Protein AF-0000000066248620 (afdb_homodimer)

pLDDT: mean 93.4, std 9.67, range [47.97, 98.69]

Organism: Vibrio parahaemolyticus serotype O3:K6 (strain RIMD 2210633) (NCBI:txid223926)

InterPro domains:
  IPR007458 Protein of unknown function DUF496 [MF_00683] (1-95)
  IPR007458 Protein of unknown function DUF496 [NF003844] (1-99)
  IPR007458 Protein of unknown function DUF496 [PF04363] (1-93)
  IPR007458 Protein of unknown function DUF496 [PIRSF028773] (1-101)
  IPR007458 Protein of unknown function DUF496 [PTHR39591] (1-100)

Solvent-accessible surface area (backbone atoms only — not comparable to full-atom values): 10860 Å² total; per-residue (Å²): 126,57,60,62,56,54,42,52,53,45,52,51,50,42,51,51,45,51,54,51,41,52,52,34,51,51,49,30,52,52,29,48,52,52,32,52,50,45,52,52,53,53,71,72,58,56,90,86,45,48,52,69,53,52,52,48,51,50,51,49,52,31,50,51,32,50,50,48,28,52,50,34,50,53,50,39,54,52,46,53,51,52,42,50,52,47,50,52,50,44,52,54,44,53,53,52,45,52,58,56,54,68,70,99,125,57,61,61,57,54,41,52,52,47,52,52,53,42,51,51,47,50,52,51,40,53,52,34,51,50,49,30,53,54,30,48,52,50,30,52,52,46,52,54,52,54,72,72,58,57,91,86,46,51,52,69,55,52,53,49,51,52,51,49,54,31,49,52,31,51,50,48,29,52,49,33,52,52,49,39,54,51,47,53,52,52,42,52,52,46,53,53,51,43,52,54,44,54,54,53,47,51,57,56,54,68,69,100

Structure (mmCIF, N/CA/C/O backbone):
data_AF-0000000066248620-model_v1
#
loop_
_entity.id
_entity.type
_entity.pdbx_description
1 polymer 'Pole-localizer protein TmaR'
#
loop_
_atom_site.group_PDB
_atom_site.id
_atom_site.type_symbol
_atom_site.label_atom_id
_atom_site.label_alt_id
_atom_site.label_comp_id
_atom_site.label_asym_id
_atom_site.label_entity_id
_atom_site.label_seq_id
_atom_site.pdbx_PDB_ins_code
_atom_site.Cartn_x
_atom_site.Cartn_y
_atom_site.Cartn_z
_atom_site.occupancy
_atom_site.B_iso_or_equiv
_atom_site.auth_seq_id
_atom_site.auth_comp_id
_atom_site.auth_asym_id
_atom_site.auth_atom_id
_atom_site.pdbx_PDB_model_num
ATOM 1 N N . MET A 1 1 ? -29.188 18.531 24.859 1 52.78 1 MET A N 1
ATOM 2 C CA . MET A 1 1 ? -27.75 18.594 24.594 1 52.78 1 MET A CA 1
ATOM 3 C C . MET A 1 1 ? -27.406 19.797 23.734 1 52.78 1 MET A C 1
ATOM 5 O O . MET A 1 1 ? -28.109 20.109 22.766 1 52.78 1 MET A O 1
ATOM 9 N N . SER A 1 2 ? -26.609 20.609 24.219 1 69.25 2 SER A N 1
ATOM 10 C CA . SER A 1 2 ? -26.344 21.891 23.562 1 69.25 2 SER A CA 1
ATOM 11 C C . SER A 1 2 ? -25.875 21.688 22.125 1 69.25 2 SER A C 1
ATOM 13 O O . SER A 1 2 ? -25.234 20.688 21.797 1 69.25 2 SER A O 1
ATOM 15 N N . SER A 1 3 ? -26.609 22.406 21.125 1 83.56 3 SER A N 1
ATOM 16 C CA . SER A 1 3 ? -26.391 22.406 19.688 1 83.56 3 SER A CA 1
ATOM 17 C C . SER A 1 3 ? -24.906 22.328 19.359 1 83.56 3 SER A C 1
ATOM 19 O O . SER A 1 3 ? -24.516 21.609 18.422 1 83.56 3 SER A O 1
ATOM 21 N N . VAL A 1 4 ? -24.188 22.75 20.375 1 86.06 4 VAL A N 1
ATOM 22 C CA . VAL A 1 4 ? -22.75 22.781 20.125 1 86.06 4 VAL A CA 1
ATOM 23 C C . VAL A 1 4 ? -22.141 21.406 20.359 1 86.06 4 VAL A C 1
ATOM 25 O O . VAL A 1 4 ? -21.312 20.953 19.578 1 86.06 4 VAL A O 1
ATOM 28 N N . PHE A 1 5 ? -22.641 20.734 21.422 1 89.44 5 PHE A N 1
ATOM 29 C CA . PHE A 1 5 ? -22.141 19.406 21.734 1 89.44 5 PHE A CA 1
ATOM 30 C C . PHE A 1 5 ? -22.516 18.422 20.641 1 89.44 5 PHE A C 1
ATOM 32 O O . PHE A 1 5 ? -21.703 17.562 20.25 1 89.44 5 PHE A O 1
ATOM 39 N N . GLU A 1 6 ? -23.688 18.594 20.172 1 92.06 6 GLU A N 1
ATOM 40 C CA . GLU A 1 6 ? -2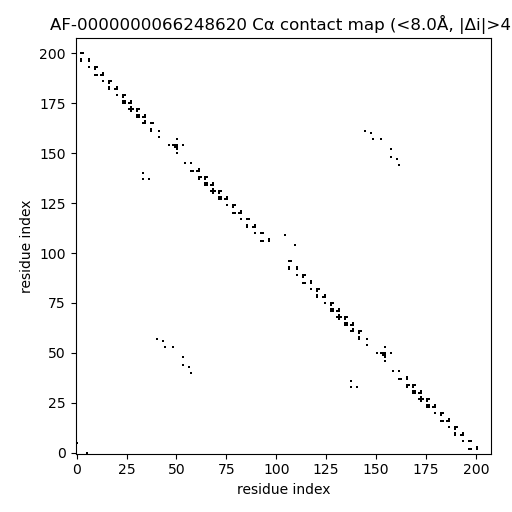4.141 17.703 19.109 1 92.06 6 GLU A CA 1
ATOM 41 C C . GLU A 1 6 ? -23.344 17.938 17.828 1 92.06 6 GLU A C 1
ATOM 43 O O . GLU A 1 6 ? -23 17 17.109 1 92.06 6 GLU A O 1
ATOM 48 N N . ILE A 1 7 ? -23.016 19.141 17.547 1 93.25 7 ILE A N 1
ATOM 49 C CA . ILE A 1 7 ? -22.234 19.5 16.375 1 93.25 7 ILE A CA 1
ATOM 50 C C . ILE A 1 7 ? -20.844 18.875 16.469 1 93.25 7 ILE A C 1
ATOM 52 O O . ILE A 1 7 ? -20.344 18.297 15.5 1 93.25 7 ILE A O 1
ATOM 56 N N . VAL A 1 8 ? -20.328 18.984 17.672 1 94.69 8 VAL A N 1
ATOM 57 C CA . VAL A 1 8 ? -18.984 18.438 17.906 1 94.69 8 VAL A CA 1
ATOM 58 C C . VAL A 1 8 ? -19.031 16.922 17.75 1 94.69 8 VAL A C 1
ATOM 60 O O . VAL A 1 8 ? -18.125 16.328 17.156 1 94.69 8 VAL A O 1
ATOM 63 N N . ASN A 1 9 ? -20.047 16.344 18.234 1 95.06 9 ASN A N 1
ATOM 64 C CA . ASN A 1 9 ? -20.203 14.898 18.141 1 95.06 9 ASN A CA 1
ATOM 65 C C . ASN A 1 9 ? -20.312 14.445 16.688 1 95.06 9 ASN A C 1
ATOM 67 O O . ASN A 1 9 ? -19.703 13.469 16.281 1 95.06 9 ASN A O 1
ATOM 71 N N . GLN A 1 10 ? -21 15.203 15.914 1 96 10 GLN A N 1
ATOM 72 C CA . GLN A 1 10 ? -21.172 14.875 14.5 1 96 10 GLN A CA 1
ATOM 73 C C . GLN A 1 10 ? -19.859 15.078 13.734 1 96 10 GLN A C 1
ATOM 75 O O . GLN A 1 10 ? -19.531 14.297 12.836 1 96 10 GLN A O 1
ATOM 80 N N . ALA A 1 11 ? -19.172 16.047 14.078 1 95.38 11 ALA A N 1
ATOM 81 C CA . ALA A 1 11 ? -17.891 16.312 13.422 1 95.38 11 ALA A CA 1
ATOM 82 C C . ALA A 1 11 ? -16.906 15.188 13.688 1 95.38 11 ALA A C 1
ATOM 84 O O . ALA A 1 11 ? -16.156 14.789 12.789 1 95.38 11 ALA A O 1
ATOM 85 N N . ARG A 1 12 ? -16.953 14.688 14.938 1 97.62 12 ARG A N 1
ATOM 86 C CA . ARG A 1 12 ? -16.078 13.578 15.305 1 97.62 12 ARG A CA 1
ATOM 87 C C . ARG A 1 12 ? -16.453 12.312 14.5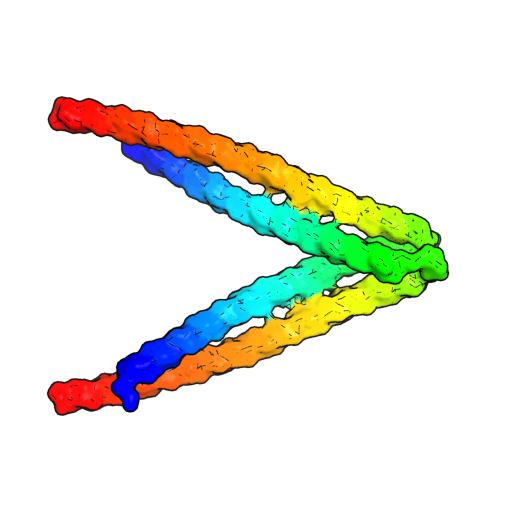39 1 97.62 12 ARG A C 1
ATOM 89 O O . ARG A 1 12 ? -15.57 11.578 14.078 1 97.62 12 ARG A O 1
ATOM 96 N N . ARG A 1 13 ? -17.688 12.07 14.398 1 97.38 13 ARG A N 1
ATOM 97 C CA . ARG A 1 13 ? -18.172 10.922 13.625 1 97.38 13 ARG A CA 1
ATOM 98 C C . ARG A 1 13 ? -17.75 11.031 12.164 1 97.38 13 ARG A C 1
ATOM 100 O O . ARG A 1 13 ? -17.328 10.055 11.562 1 97.38 13 ARG A O 1
ATOM 107 N N . LYS A 1 14 ? -17.875 12.148 11.648 1 97.31 14 LYS A N 1
ATOM 108 C CA . LYS A 1 14 ? -17.484 12.391 10.258 1 97.31 14 LYS A CA 1
ATOM 109 C C . LYS A 1 14 ? -16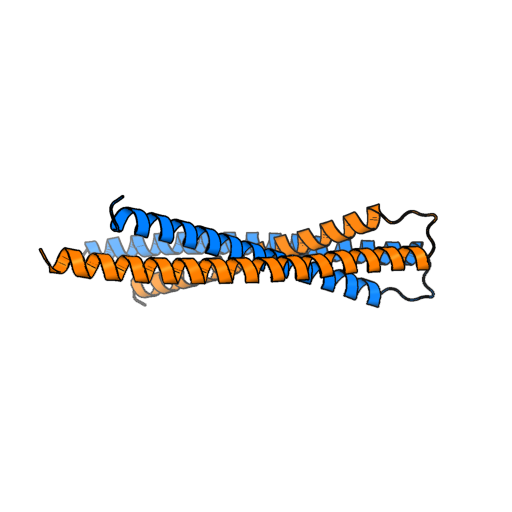 12.109 10.039 1 97.31 14 LYS A C 1
ATOM 111 O O . LYS A 1 14 ? -15.625 11.5 9.031 1 97.31 14 LYS A O 1
ATOM 116 N N . ASN A 1 15 ? -15.266 12.523 11.047 1 96.69 15 ASN A N 1
ATOM 117 C CA . ASN A 1 15 ? -13.82 12.312 10.953 1 96.69 15 ASN A CA 1
ATOM 118 C C . ASN A 1 15 ? -13.469 10.828 11.031 1 96.69 15 ASN A C 1
ATOM 120 O O . ASN A 1 15 ? -12.562 10.367 10.336 1 96.69 15 ASN A O 1
ATOM 124 N N . LYS A 1 16 ? -14.18 10.164 11.797 1 97.94 16 LYS A N 1
ATOM 125 C CA . LYS A 1 16 ? -13.984 8.719 11.875 1 97.94 16 LYS A CA 1
ATOM 126 C C . LYS A 1 16 ? -14.289 8.055 10.539 1 97.94 16 LYS A C 1
ATOM 128 O O . LYS A 1 16 ? -13.531 7.191 10.086 1 97.94 16 LYS A O 1
ATOM 133 N N . LEU A 1 17 ? -15.32 8.445 9.945 1 98.19 17 LEU A N 1
ATOM 134 C CA . LEU A 1 17 ? -15.711 7.875 8.664 1 98.19 17 LEU A CA 1
ATOM 135 C C . LEU A 1 17 ? -14.68 8.203 7.582 1 98.19 17 LEU A C 1
ATOM 137 O O . LEU A 1 17 ? -14.422 7.391 6.695 1 98.19 17 LEU A O 1
ATOM 141 N N . LYS A 1 18 ? -14.125 9.375 7.703 1 97.56 18 LYS A N 1
ATOM 142 C CA . LYS A 1 18 ? -13.07 9.75 6.762 1 97.56 18 LYS A CA 1
ATOM 143 C C . LYS A 1 18 ? -11.875 8.805 6.871 1 97.56 18 LYS A C 1
ATOM 145 O O . LYS A 1 18 ? -11.312 8.383 5.859 1 97.56 18 LYS A O 1
ATOM 150 N N . ARG A 1 19 ? -11.523 8.477 8.125 1 98.31 19 ARG A N 1
ATOM 151 C CA . ARG A 1 19 ? -10.422 7.543 8.344 1 98.31 19 ARG A CA 1
ATOM 152 C C . ARG A 1 19 ? -10.758 6.156 7.801 1 98.31 19 ARG A C 1
ATOM 154 O O . ARG A 1 19 ? -9.898 5.48 7.234 1 98.31 19 ARG A O 1
ATOM 161 N N . GLU A 1 20 ? -11.992 5.777 7.965 1 97.88 20 GLU A N 1
ATOM 162 C CA . GLU A 1 20 ? -12.43 4.488 7.438 1 97.88 20 GLU A CA 1
ATOM 163 C C . GLU A 1 20 ? -12.391 4.473 5.91 1 97.88 20 GLU A C 1
ATOM 165 O O . GLU A 1 20 ? -12.039 3.461 5.301 1 97.88 20 GLU A O 1
ATOM 170 N N . LEU A 1 21 ? -12.781 5.531 5.395 1 97.88 21 LEU A N 1
ATOM 171 C CA . LEU A 1 21 ? -12.742 5.656 3.941 1 97.88 21 LEU A CA 1
ATOM 172 C C . LEU A 1 21 ? -11.32 5.504 3.422 1 97.88 21 LEU A C 1
ATOM 174 O O . LEU A 1 21 ? -11.078 4.773 2.455 1 97.88 21 LEU A O 1
ATOM 178 N N . LEU A 1 22 ? -10.398 6.121 4.027 1 96.94 22 LEU A N 1
ATOM 179 C CA . LEU A 1 22 ? -9 6.047 3.633 1 96.94 22 LEU A CA 1
ATOM 180 C C . LEU A 1 22 ? -8.469 4.625 3.773 1 96.94 22 LEU A C 1
ATOM 182 O O . LEU A 1 22 ? -7.723 4.148 2.912 1 96.94 22 LEU A O 1
ATOM 186 N N . ASP A 1 23 ? -8.875 4.027 4.805 1 97 23 ASP A N 1
ATOM 187 C CA . ASP A 1 23 ? -8.469 2.643 5.023 1 97 23 ASP A CA 1
ATOM 188 C C . ASP A 1 23 ? -9.023 1.729 3.932 1 97 23 ASP A C 1
ATOM 190 O O . ASP A 1 23 ? -8.32 0.836 3.447 1 97 23 ASP A O 1
ATOM 194 N N . ASN A 1 24 ? -10.258 2.02 3.559 1 97.38 24 ASN A N 1
ATOM 195 C CA . ASN A 1 24 ? -10.852 1.225 2.486 1 97.38 24 ASN A CA 1
ATOM 196 C C . ASN A 1 24 ? -10.117 1.438 1.163 1 97.38 24 ASN A C 1
ATOM 198 O O . ASN A 1 24 ? -9.938 0.496 0.391 1 97.38 24 ASN A O 1
ATOM 202 N N . GLU A 1 25 ? -9.781 2.625 0.949 1 97 25 GLU A N 1
ATOM 203 C CA . GLU A 1 25 ? -9.047 2.941 -0.275 1 97 25 GLU A CA 1
ATOM 204 C C . GLU A 1 25 ? -7.719 2.199 -0.331 1 97 25 GLU A C 1
ATOM 206 O O . GLU A 1 25 ? -7.316 1.712 -1.391 1 97 25 GLU A O 1
ATOM 211 N N . LYS A 1 26 ? -7.023 2.176 0.745 1 96.5 26 LYS A N 1
ATOM 212 C CA . LYS A 1 26 ? -5.785 1.408 0.827 1 96.5 26 LYS A CA 1
ATOM 213 C C . LYS A 1 26 ? -6.035 -0.07 0.542 1 96.5 26 LYS A C 1
ATOM 215 O O . LYS A 1 26 ? -5.262 -0.708 -0.176 1 96.5 26 LYS A O 1
ATOM 220 N N . LYS A 1 27 ? -7.082 -0.565 1.061 1 97.25 27 LYS A N 1
ATOM 221 C CA . LYS A 1 27 ? -7.414 -1.974 0.865 1 97.25 27 LYS A CA 1
ATOM 222 C C . LYS A 1 27 ? -7.758 -2.26 -0.595 1 97.25 27 LYS A C 1
ATOM 224 O O . LYS A 1 27 ? -7.367 -3.297 -1.137 1 97.25 27 LYS A O 1
ATOM 229 N N . VAL A 1 28 ? -8.508 -1.353 -1.194 1 98.25 28 VAL A N 1
ATOM 230 C CA . VAL A 1 28 ? -8.797 -1.476 -2.619 1 98.25 28 VAL A CA 1
ATOM 231 C C . VAL A 1 28 ? -7.492 -1.547 -3.406 1 98.25 28 VAL A C 1
ATOM 233 O O . VAL A 1 28 ? -7.305 -2.441 -4.234 1 98.25 28 VAL A O 1
ATOM 236 N N . ARG A 1 29 ? -6.613 -0.635 -3.137 1 97.12 29 ARG A N 1
ATOM 237 C CA . ARG A 1 29 ? -5.34 -0.561 -3.848 1 97.12 29 ARG A CA 1
ATOM 238 C C . ARG A 1 29 ? -4.516 -1.825 -3.629 1 97.12 29 ARG A C 1
ATOM 240 O O . ARG A 1 29 ? -3.953 -2.377 -4.578 1 97.12 29 ARG A O 1
ATOM 247 N N . ASP A 1 30 ? -4.461 -2.305 -2.391 1 96.38 30 ASP A N 1
ATOM 248 C CA . ASP A 1 30 ? -3.674 -3.492 -2.068 1 96.38 30 ASP A CA 1
ATOM 249 C C . ASP A 1 30 ? -4.219 -4.727 -2.785 1 96.38 30 ASP A C 1
ATOM 251 O O . ASP A 1 30 ? -3.455 -5.516 -3.344 1 96.38 30 ASP A O 1
ATOM 255 N N . ASN A 1 31 ? -5.504 -4.848 -2.824 1 97.44 31 ASN A N 1
ATOM 256 C CA . ASN A 1 31 ? -6.102 -6.008 -3.473 1 97.44 31 ASN A CA 1
ATOM 257 C C . ASN A 1 31 ? -5.973 -5.934 -4.992 1 97.44 31 ASN A C 1
ATOM 259 O O . ASN A 1 31 ? -5.816 -6.957 -5.656 1 97.44 31 ASN A O 1
ATOM 263 N N . ARG A 1 32 ? -6.016 -4.688 -5.461 1 97.94 32 ARG A N 1
ATOM 264 C CA . ARG A 1 32 ? -5.785 -4.516 -6.891 1 97.94 32 ARG A CA 1
ATOM 265 C C . ARG A 1 32 ? -4.375 -4.945 -7.273 1 97.94 32 ARG A C 1
ATOM 267 O O . ARG A 1 32 ? -4.172 -5.57 -8.32 1 97.94 32 ARG A O 1
ATOM 274 N N . LYS A 1 33 ? -3.432 -4.629 -6.465 1 97.06 33 LYS A N 1
ATOM 275 C CA . LYS A 1 33 ? -2.053 -5.035 -6.719 1 97.06 33 LYS A CA 1
ATOM 276 C C . LYS A 1 33 ? -1.914 -6.555 -6.703 1 97.06 33 LYS A C 1
ATOM 278 O O . LYS A 1 33 ? -1.137 -7.117 -7.477 1 97.06 33 LYS A O 1
ATOM 283 N N . ARG A 1 34 ? -2.654 -7.18 -5.832 1 97.62 34 ARG A N 1
ATOM 284 C CA . ARG A 1 34 ? -2.633 -8.641 -5.773 1 97.62 34 ARG A CA 1
ATOM 285 C C . ARG A 1 34 ? -3.23 -9.25 -7.039 1 97.62 34 ARG A C 1
ATOM 287 O O . ARG A 1 34 ? -2.697 -10.219 -7.578 1 97.62 34 ARG A O 1
ATOM 294 N N . VAL A 1 35 ? -4.34 -8.672 -7.508 1 98.44 35 VAL A N 1
ATOM 295 C CA . VAL A 1 35 ? -4.957 -9.109 -8.758 1 98.44 35 VAL A CA 1
ATOM 296 C C . VAL A 1 35 ? -3.947 -9 -9.898 1 98.44 35 VAL A C 1
ATOM 298 O O . VAL A 1 35 ? -3.76 -9.953 -10.656 1 98.44 35 VAL A O 1
ATOM 301 N N . ASP A 1 36 ? -3.27 -7.863 -9.984 1 97.81 36 ASP A N 1
ATOM 302 C CA . ASP A 1 36 ? -2.289 -7.621 -11.039 1 97.81 36 ASP A CA 1
ATOM 303 C C . ASP A 1 36 ? -1.164 -8.648 -10.992 1 97.81 36 ASP A C 1
ATOM 305 O O . ASP A 1 36 ? -0.715 -9.133 -12.039 1 97.81 36 ASP A O 1
ATOM 309 N N . LEU A 1 37 ? -0.719 -8.961 -9.852 1 98 37 LEU A N 1
ATOM 310 C CA . LEU A 1 37 ? 0.363 -9.922 -9.703 1 98 37 LEU A CA 1
ATOM 311 C C . LEU A 1 37 ? -0.059 -11.297 -10.211 1 98 37 LEU A C 1
ATOM 313 O O . LEU A 1 37 ? 0.681 -11.938 -10.961 1 98 37 LEU A O 1
ATOM 317 N N . LEU A 1 38 ? -1.238 -11.688 -9.852 1 98.19 38 LEU A N 1
ATOM 318 C CA . LEU A 1 38 ? -1.743 -13 -10.25 1 98.19 38 LEU A CA 1
ATOM 319 C C . LEU A 1 38 ? -1.997 -13.039 -11.758 1 98.19 38 LEU A C 1
ATOM 321 O O . LEU A 1 38 ? -1.759 -14.07 -12.398 1 98.19 38 LEU A O 1
ATOM 325 N N . GLU A 1 39 ? -2.451 -11.914 -12.297 1 97.38 39 GLU A N 1
ATOM 326 C CA . GLU A 1 39 ? -2.613 -11.812 -13.742 1 97.38 39 GLU A CA 1
ATOM 327 C C . GLU A 1 39 ? -1.274 -11.953 -14.461 1 97.38 39 GLU A C 1
ATOM 329 O O . GLU A 1 39 ? -1.171 -12.68 -15.453 1 97.38 39 GLU A O 1
ATOM 334 N N . ASN A 1 40 ? -0.315 -11.328 -13.977 1 96.19 40 ASN A N 1
ATOM 335 C CA . ASN A 1 40 ? 1.031 -11.422 -14.531 1 96.19 40 ASN A CA 1
ATOM 336 C C . ASN A 1 40 ? 1.569 -12.844 -14.453 1 96.19 40 ASN A C 1
ATOM 338 O O . ASN A 1 40 ? 2.188 -13.336 -15.406 1 96.19 40 ASN A O 1
ATOM 342 N N . LEU A 1 41 ? 1.318 -13.453 -13.344 1 97.25 41 LEU A N 1
ATOM 343 C CA . LEU A 1 41 ? 1.75 -14.836 -13.172 1 97.25 41 LEU A CA 1
ATOM 344 C C . LEU A 1 41 ? 1.112 -15.742 -14.219 1 97.25 41 LEU A C 1
ATOM 346 O O . LEU A 1 41 ? 1.792 -16.578 -14.82 1 97.25 41 LEU A O 1
ATOM 350 N N . LEU A 1 42 ? -0.133 -15.523 -14.508 1 96.69 42 LEU A N 1
ATOM 351 C CA . LEU A 1 42 ? -0.867 -16.312 -15.477 1 96.69 42 LEU A CA 1
ATOM 352 C C . LEU A 1 42 ? -0.299 -16.125 -16.875 1 96.69 42 LEU A C 1
ATOM 354 O O . LEU A 1 42 ? -0.319 -17.047 -17.703 1 96.69 42 LEU A O 1
ATOM 358 N N . ASP A 1 43 ? 0.234 -14.969 -17.094 1 95.38 43 ASP A N 1
ATOM 359 C CA . ASP A 1 43 ? 0.805 -14.664 -18.406 1 95.38 43 ASP A CA 1
ATOM 360 C C . ASP A 1 43 ? 2.08 -15.469 -18.641 1 95.38 43 ASP A C 1
ATOM 362 O O . ASP A 1 43 ? 2.439 -15.734 -19.797 1 95.38 43 ASP A O 1
ATOM 366 N N . TYR A 1 44 ? 2.742 -15.906 -17.578 1 95.25 44 TYR A N 1
ATOM 367 C CA . TYR A 1 44 ? 3.988 -16.656 -17.688 1 95.25 44 TYR A CA 1
ATOM 368 C C . TYR A 1 44 ? 3.713 -18.156 -17.828 1 95.25 44 TYR A C 1
ATOM 370 O O . TYR A 1 44 ? 4.582 -18.906 -18.281 1 95.25 44 TYR A O 1
ATOM 378 N N . ILE A 1 45 ? 2.551 -18.5 -17.469 1 95.88 45 ILE A N 1
ATOM 379 C CA . ILE A 1 45 ? 2.229 -19.922 -17.453 1 95.88 45 ILE A CA 1
ATOM 380 C C . ILE A 1 45 ? 1.638 -20.328 -18.797 1 95.88 45 ILE A C 1
ATOM 382 O O . ILE A 1 45 ? 0.571 -19.844 -19.188 1 95.88 45 ILE A O 1
ATOM 386 N N . LYS A 1 46 ? 2.338 -21.219 -19.453 1 95.31 46 LYS A N 1
ATOM 387 C CA . LYS A 1 46 ? 1.899 -21.734 -20.75 1 95.31 46 LYS A CA 1
ATOM 388 C C . LYS A 1 46 ? 1.315 -23.141 -20.594 1 95.31 46 LYS A C 1
ATOM 390 O O . LYS A 1 46 ? 1.672 -23.875 -19.688 1 95.31 46 LYS A O 1
ATOM 395 N N . PRO A 1 47 ? 0.517 -23.578 -21.531 1 93.19 47 PRO A N 1
ATOM 396 C CA . PRO A 1 47 ? -0.2 -24.859 -21.422 1 93.19 47 PRO A CA 1
ATOM 397 C C . PRO A 1 47 ? 0.734 -26.062 -21.438 1 93.19 47 PRO A C 1
ATOM 399 O O . PRO A 1 47 ? 0.391 -27.125 -20.906 1 93.19 47 PRO A O 1
ATOM 402 N N . GLU A 1 48 ? 1.889 -25.938 -22.047 1 93.44 48 GLU A N 1
ATOM 403 C CA . GLU A 1 48 ? 2.793 -27.062 -22.203 1 93.44 48 GLU A CA 1
ATOM 404 C C . GLU A 1 48 ? 3.652 -27.266 -20.953 1 93.44 48 GLU A C 1
ATOM 406 O O . GLU A 1 48 ? 4.34 -28.281 -20.828 1 93.44 48 GLU A O 1
ATOM 411 N N . MET A 1 49 ? 3.451 -26.469 -20.047 1 94.38 49 MET A N 1
ATOM 412 C CA . MET A 1 49 ? 4.355 -26.484 -18.906 1 94.38 49 MET A CA 1
ATOM 413 C C . MET A 1 49 ? 3.924 -27.547 -17.891 1 94.38 49 MET A C 1
ATOM 415 O O . MET A 1 49 ? 2.729 -27.75 -17.672 1 94.38 49 MET A O 1
ATOM 419 N N . SER A 1 50 ? 4.941 -28.203 -17.359 1 93.12 50 SER A N 1
ATOM 420 C CA . SER A 1 50 ? 4.703 -29.203 -16.328 1 93.12 50 SER A CA 1
ATOM 421 C C . SER A 1 50 ? 4.5 -28.562 -14.953 1 93.12 50 SER A C 1
ATOM 423 O O . SER A 1 50 ? 4.742 -27.359 -14.789 1 93.12 50 SER A O 1
ATOM 425 N N . HIS A 1 51 ? 4.051 -29.328 -14 1 95.25 51 HIS A N 1
ATOM 426 C CA . HIS A 1 51 ? 3.914 -28.906 -12.609 1 95.25 51 HIS A CA 1
ATOM 427 C C . HIS A 1 51 ? 5.199 -28.266 -12.102 1 95.25 51 HIS A C 1
ATOM 429 O O . HIS A 1 51 ? 5.172 -27.172 -11.539 1 95.25 51 HIS A O 1
ATOM 435 N N . ASP A 1 52 ? 6.297 -29 -12.328 1 95 52 ASP A N 1
ATOM 436 C CA . ASP A 1 52 ? 7.574 -28.531 -11.797 1 95 52 ASP A CA 1
ATOM 437 C C . ASP A 1 52 ? 7.984 -27.203 -12.43 1 95 52 ASP A C 1
ATOM 439 O O . ASP A 1 52 ? 8.57 -26.359 -11.758 1 95 52 ASP A O 1
ATOM 443 N N . GLU A 1 53 ? 7.656 -27.078 -13.633 1 95.94 53 GLU A N 1
ATOM 444 C CA . GLU A 1 53 ? 7.992 -25.844 -14.328 1 95.94 53 GLU A CA 1
ATOM 445 C C . GLU A 1 53 ? 7.195 -24.656 -13.766 1 95.94 53 GLU A C 1
ATOM 447 O O . GLU A 1 53 ? 7.742 -23.578 -13.578 1 95.94 53 GLU A O 1
ATOM 452 N N . ILE A 1 54 ? 5.9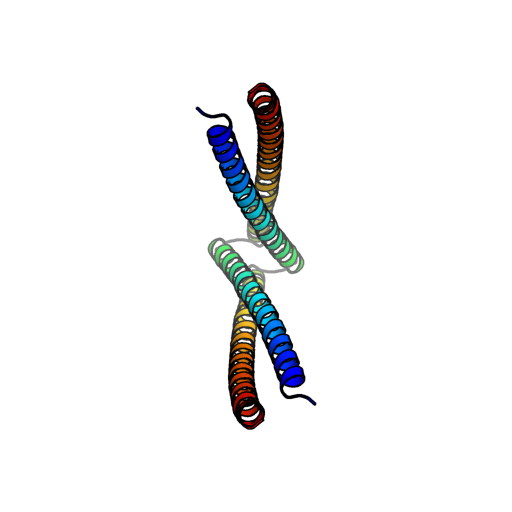8 -24.844 -13.469 1 97.06 54 ILE A N 1
ATOM 453 C CA . ILE A 1 54 ? 5.113 -23.797 -12.945 1 97.06 54 ILE A CA 1
ATOM 454 C C . ILE A 1 54 ? 5.582 -23.391 -11.547 1 97.06 54 ILE A C 1
ATOM 456 O O . ILE A 1 54 ? 5.711 -22.203 -11.242 1 97.06 54 ILE A O 1
ATOM 460 N N . VAL A 1 55 ? 5.891 -24.344 -10.758 1 96.69 55 VAL A N 1
ATOM 461 C CA . VAL A 1 55 ? 6.355 -24.094 -9.398 1 96.69 55 VAL A CA 1
ATOM 462 C C . VAL A 1 55 ? 7.66 -23.297 -9.438 1 96.69 55 VAL A C 1
ATOM 464 O O . VAL A 1 55 ? 7.867 -22.391 -8.633 1 96.69 55 VAL A O 1
ATOM 467 N N . ALA A 1 56 ? 8.5 -23.625 -10.391 1 96.94 56 ALA A N 1
ATOM 468 C CA . ALA A 1 56 ? 9.766 -22.922 -10.539 1 96.94 56 ALA A CA 1
ATOM 469 C C . ALA A 1 56 ? 9.531 -21.453 -10.875 1 96.94 56 ALA A C 1
ATOM 471 O O . ALA A 1 56 ? 10.227 -20.578 -10.359 1 96.94 56 ALA A O 1
ATOM 472 N N . ILE A 1 57 ? 8.594 -21.188 -11.711 1 97.38 57 ILE A N 1
ATOM 473 C CA . ILE A 1 57 ? 8.266 -19.812 -12.102 1 97.38 57 ILE A CA 1
ATOM 474 C C . ILE A 1 57 ? 7.801 -19.031 -10.883 1 97.38 57 ILE A C 1
ATOM 476 O O . ILE A 1 57 ? 8.242 -17.906 -10.664 1 97.38 57 ILE A O 1
ATOM 480 N N . ILE A 1 58 ? 6.969 -19.578 -10.094 1 97.94 58 ILE A N 1
ATOM 481 C CA . ILE A 1 58 ? 6.441 -18.906 -8.906 1 97.94 58 ILE A CA 1
ATOM 482 C C . ILE A 1 58 ? 7.574 -18.625 -7.926 1 97.94 58 ILE A C 1
ATOM 484 O O . ILE A 1 58 ? 7.684 -17.516 -7.391 1 97.94 58 ILE A O 1
ATOM 488 N N . LYS A 1 59 ? 8.445 -19.625 -7.746 1 98 59 LYS A N 1
ATOM 489 C CA . LYS A 1 59 ? 9.57 -19.469 -6.828 1 98 59 LYS A CA 1
ATOM 490 C C . LYS A 1 59 ? 10.523 -18.391 -7.312 1 98 59 LYS A C 1
ATOM 492 O O . LYS A 1 59 ? 11.055 -17.609 -6.508 1 98 59 LYS A O 1
ATOM 497 N N . ASN A 1 60 ? 10.734 -18.406 -8.625 1 97.75 60 ASN A N 1
ATOM 498 C CA . ASN A 1 60 ? 11.602 -17.375 -9.195 1 97.75 60 ASN A CA 1
ATOM 499 C C . ASN A 1 60 ? 11.016 -15.977 -9.023 1 97.75 60 ASN A C 1
ATOM 501 O O . ASN A 1 60 ? 11.734 -15.039 -8.688 1 97.75 60 ASN A O 1
ATOM 505 N N . MET A 1 61 ? 9.75 -15.898 -9.281 1 96.94 61 MET A N 1
ATOM 506 C CA . MET A 1 61 ? 9.086 -14.617 -9.086 1 96.94 61 MET A CA 1
ATOM 507 C C . MET A 1 61 ? 9.156 -14.188 -7.625 1 96.94 61 MET A C 1
ATOM 509 O O . MET A 1 61 ? 9.43 -13.023 -7.328 1 96.94 61 MET A O 1
ATOM 513 N N . LYS A 1 62 ? 8.93 -15.102 -6.719 1 98.38 62 LYS A N 1
ATOM 514 C CA . LYS A 1 62 ? 9.062 -14.836 -5.289 1 98.38 62 LYS A CA 1
ATOM 515 C C . LYS A 1 62 ? 10.461 -14.328 -4.945 1 98.38 62 LYS A C 1
ATOM 517 O O . LYS A 1 62 ? 10.609 -13.328 -4.246 1 98.38 62 LYS A O 1
ATOM 522 N N . ALA A 1 63 ? 11.438 -15 -5.453 1 98.31 63 ALA A N 1
ATOM 523 C CA . ALA A 1 63 ? 12.836 -14.648 -5.199 1 98.31 63 ALA A CA 1
ATOM 524 C C . ALA A 1 63 ? 13.141 -13.242 -5.703 1 98.31 63 ALA A C 1
ATOM 526 O O . ALA A 1 63 ? 13.867 -12.484 -5.055 1 98.31 63 ALA A O 1
ATOM 527 N N . ASP A 1 64 ? 12.609 -12.914 -6.828 1 97.94 64 ASP A N 1
ATOM 528 C CA . ASP A 1 64 ? 12.805 -11.586 -7.395 1 97.94 64 ASP A CA 1
ATOM 529 C C . ASP A 1 64 ? 12.281 -10.5 -6.453 1 97.94 64 ASP A C 1
ATOM 531 O O . ASP A 1 64 ? 12.945 -9.492 -6.23 1 97.94 64 ASP A O 1
ATOM 535 N N . TYR A 1 65 ? 11.148 -10.711 -5.988 1 98.44 65 TYR A N 1
ATOM 536 C CA . TYR A 1 65 ? 10.578 -9.719 -5.082 1 98.44 65 TYR A CA 1
ATOM 537 C C . TYR A 1 65 ? 11.352 -9.664 -3.77 1 98.44 65 TYR A C 1
ATOM 539 O O . TYR A 1 65 ? 11.508 -8.602 -3.174 1 98.44 65 TYR A O 1
ATOM 547 N N . GLU A 1 66 ? 11.828 -10.758 -3.264 1 98.56 66 GLU A N 1
ATOM 548 C CA . GLU A 1 66 ? 12.656 -10.766 -2.062 1 98.56 66 GLU A CA 1
ATOM 549 C C . GLU A 1 66 ? 13.93 -9.945 -2.262 1 98.56 66 GLU A C 1
ATOM 551 O O . GLU A 1 66 ? 14.32 -9.18 -1.384 1 98.56 66 GLU A O 1
ATOM 556 N N . ASP A 1 67 ? 14.484 -10.109 -3.4 1 98.56 67 ASP A N 1
ATOM 557 C CA . ASP A 1 67 ? 15.68 -9.344 -3.725 1 98.56 67 ASP A CA 1
ATOM 558 C C . ASP A 1 67 ? 15.383 -7.844 -3.76 1 98.56 67 ASP A C 1
ATOM 560 O O . ASP A 1 67 ? 16.188 -7.035 -3.305 1 98.56 67 ASP A O 1
ATOM 564 N N . ARG A 1 68 ? 14.266 -7.566 -4.332 1 98.38 68 ARG A N 1
ATOM 565 C CA . ARG A 1 68 ? 13.867 -6.164 -4.395 1 98.38 68 ARG A CA 1
ATOM 566 C C . ARG A 1 68 ? 13.672 -5.59 -2.996 1 98.38 68 ARG A C 1
ATOM 568 O O . ARG A 1 68 ? 14.039 -4.441 -2.73 1 98.38 68 ARG A O 1
ATOM 575 N N . VAL A 1 69 ? 13.07 -6.363 -2.121 1 98.69 69 VAL A N 1
ATOM 576 C CA . VAL A 1 69 ? 12.914 -5.938 -0.733 1 98.69 69 VAL A CA 1
ATOM 577 C C . VAL A 1 69 ? 14.281 -5.578 -0.147 1 98.69 69 VAL A C 1
ATOM 579 O O . VAL A 1 69 ? 14.453 -4.492 0.408 1 98.69 69 VAL A O 1
ATOM 582 N N . ASP A 1 70 ? 15.234 -6.43 -0.293 1 98.56 70 ASP A N 1
ATOM 583 C CA . ASP A 1 70 ? 16.578 -6.211 0.231 1 98.56 70 ASP A CA 1
ATOM 584 C C . ASP A 1 70 ? 17.203 -4.957 -0.377 1 98.56 70 ASP A C 1
ATOM 586 O O . ASP A 1 70 ? 17.812 -4.152 0.333 1 98.56 70 ASP A O 1
ATOM 590 N N . ASP A 1 71 ? 16.984 -4.805 -1.657 1 98.44 71 ASP A N 1
ATOM 591 C CA . ASP A 1 71 ? 17.531 -3.639 -2.346 1 98.44 71 ASP A CA 1
ATOM 592 C C . ASP A 1 71 ? 16.969 -2.346 -1.758 1 98.44 71 ASP A C 1
ATOM 594 O O . ASP A 1 71 ? 17.719 -1.386 -1.536 1 98.44 71 ASP A O 1
ATOM 598 N N . HIS A 1 72 ? 15.75 -2.32 -1.56 1 98.56 72 HIS A N 1
ATOM 599 C CA . HIS A 1 72 ? 15.125 -1.118 -1.011 1 98.56 72 HIS A CA 1
ATOM 600 C C . HIS A 1 72 ? 15.594 -0.861 0.418 1 98.56 72 HIS A C 1
ATOM 602 O O . HIS A 1 72 ? 15.742 0.292 0.83 1 98.56 72 HIS A O 1
ATOM 608 N N . ILE A 1 73 ? 15.758 -1.92 1.157 1 98.44 73 ILE A N 1
ATOM 609 C CA . ILE A 1 73 ? 16.25 -1.778 2.525 1 98.44 73 ILE A CA 1
ATOM 610 C C . ILE A 1 73 ? 17.656 -1.167 2.512 1 98.44 73 ILE A C 1
ATOM 612 O O . ILE A 1 73 ? 17.953 -0.266 3.299 1 98.44 73 ILE A O 1
ATOM 616 N N . ILE A 1 74 ? 18.453 -1.702 1.61 1 98.56 74 ILE A N 1
ATOM 617 C CA . ILE A 1 74 ? 19.812 -1.195 1.482 1 98.56 74 ILE A CA 1
ATOM 618 C C . ILE A 1 74 ? 19.781 0.282 1.099 1 98.56 74 ILE A C 1
ATOM 620 O O . ILE A 1 74 ? 20.484 1.101 1.695 1 98.56 74 ILE A O 1
ATOM 624 N N . LYS A 1 75 ? 18.984 0.606 0.169 1 98.31 75 LYS A N 1
ATOM 625 C CA . LYS A 1 75 ? 18.844 1.995 -0.257 1 98.31 75 LYS A CA 1
ATOM 626 C C . LYS A 1 75 ? 18.359 2.877 0.894 1 98.31 75 LYS A C 1
ATOM 628 O O . LYS A 1 75 ? 18.844 4 1.061 1 98.31 75 LYS A O 1
ATOM 633 N N . SER A 1 76 ? 17.438 2.426 1.681 1 97.81 76 SER A N 1
ATOM 634 C CA . SER A 1 76 ? 16.938 3.164 2.832 1 97.81 76 SER A CA 1
ATOM 635 C C . SER A 1 76 ? 18.047 3.461 3.834 1 97.81 76 SER A C 1
ATOM 637 O O . SER A 1 76 ? 18.094 4.555 4.402 1 97.81 76 SER A O 1
ATOM 639 N N . ALA A 1 77 ? 18.859 2.471 4.066 1 98 77 ALA A N 1
ATOM 640 C CA . ALA A 1 77 ? 19.984 2.654 4.984 1 98 77 ALA A CA 1
ATOM 641 C C . ALA A 1 77 ? 20.922 3.742 4.484 1 98 77 ALA A C 1
ATOM 643 O O . ALA A 1 77 ? 21.422 4.555 5.273 1 98 77 ALA A O 1
ATOM 644 N N . GLU A 1 78 ? 21.141 3.707 3.152 1 98.19 78 GLU A N 1
ATOM 645 C CA . GLU A 1 78 ? 22 4.727 2.549 1 98.19 78 GLU A CA 1
ATOM 646 C C . GLU A 1 78 ? 21.391 6.117 2.705 1 98.19 78 GLU A C 1
ATOM 648 O O . GLU A 1 78 ? 22.094 7.074 3.037 1 98.19 78 GLU A O 1
ATOM 653 N N . ILE A 1 79 ? 20.172 6.215 2.479 1 98.12 79 ILE A N 1
ATOM 654 C CA . ILE A 1 79 ? 19.453 7.484 2.588 1 98.12 79 ILE A CA 1
ATOM 655 C C . ILE A 1 79 ? 19.469 7.961 4.039 1 98.12 79 ILE A C 1
ATOM 657 O O . ILE A 1 79 ? 19.672 9.148 4.305 1 98.12 79 ILE A O 1
ATOM 661 N N . SER A 1 80 ? 19.25 7.102 4.98 1 97.44 80 SER A N 1
ATOM 662 C CA . SER A 1 80 ? 19.281 7.422 6.406 1 97.44 80 SER A CA 1
ATOM 663 C C . SER A 1 80 ? 20.641 7.973 6.824 1 97.44 80 SER A C 1
ATOM 665 O O . SER A 1 80 ? 20.719 8.938 7.582 1 97.44 80 SER A O 1
ATOM 667 N N . LYS A 1 81 ? 21.703 7.387 6.289 1 97.88 81 LYS A N 1
ATOM 668 C CA . LYS A 1 81 ? 23.062 7.867 6.555 1 97.88 81 LYS A CA 1
ATOM 669 C C . LYS A 1 81 ? 23.266 9.281 6.004 1 97.88 81 LYS A C 1
ATOM 671 O O . LYS A 1 81 ? 23.828 10.141 6.684 1 97.88 81 LYS A O 1
ATOM 676 N N . ALA A 1 82 ? 22.766 9.422 4.785 1 97.56 82 ALA A N 1
ATOM 677 C CA . ALA A 1 82 ? 22.875 10.734 4.156 1 97.56 82 ALA A CA 1
ATOM 678 C C . ALA A 1 82 ? 22.125 11.797 4.961 1 97.56 82 ALA A C 1
ATOM 680 O O . ALA A 1 82 ? 22.609 12.914 5.133 1 97.56 82 ALA A O 1
ATOM 681 N N . ARG A 1 83 ? 21 11.461 5.461 1 97.62 83 ARG A N 1
ATOM 682 C CA . ARG A 1 83 ? 20.188 12.383 6.258 1 97.62 83 ARG A CA 1
ATOM 683 C C . ARG A 1 83 ? 20.906 12.766 7.547 1 97.62 83 ARG A C 1
ATOM 685 O O . ARG A 1 83 ? 20.859 13.922 7.969 1 97.62 83 ARG A O 1
ATOM 692 N N . ARG A 1 84 ? 21.516 11.836 8.203 1 97.31 84 ARG A N 1
ATOM 693 C CA . ARG A 1 84 ? 22.266 12.078 9.43 1 97.31 84 ARG A CA 1
ATOM 694 C C . ARG A 1 84 ? 23.438 13.031 9.172 1 97.31 84 ARG A C 1
ATOM 696 O O . ARG A 1 84 ? 23.688 13.938 9.969 1 97.31 84 ARG A O 1
ATOM 703 N N . ASP A 1 85 ? 24.125 12.828 8.016 1 97.38 85 ASP A N 1
ATOM 704 C CA . ASP A 1 85 ? 25.234 13.695 7.656 1 97.38 85 ASP A CA 1
ATOM 705 C C . ASP A 1 85 ? 24.75 15.133 7.438 1 97.38 85 ASP A C 1
ATOM 707 O O . ASP A 1 85 ? 25.422 16.078 7.852 1 97.38 85 ASP A O 1
ATOM 711 N N . ILE A 1 86 ? 23.656 15.25 6.82 1 97.25 86 ILE A N 1
ATOM 712 C CA . ILE A 1 86 ? 23.109 16.578 6.562 1 97.25 86 ILE A CA 1
ATOM 713 C C . ILE A 1 86 ? 22.719 17.234 7.883 1 97.25 86 ILE A C 1
ATOM 715 O O . ILE A 1 86 ? 22.938 18.438 8.062 1 97.25 86 ILE A O 1
ATOM 719 N N . SER A 1 87 ? 22.172 16.438 8.789 1 96.06 87 SER A N 1
ATOM 720 C CA . SER A 1 87 ? 21.812 16.953 10.109 1 96.06 87 SER A CA 1
ATOM 721 C C . SER A 1 87 ? 23.031 17.484 10.852 1 96.06 87 SER A C 1
ATOM 723 O O . SER A 1 87 ? 22.969 18.531 11.5 1 96.06 87 SER A O 1
ATOM 725 N N . ARG A 1 88 ? 24.188 16.781 10.773 1 96 88 ARG A N 1
ATOM 726 C CA . ARG A 1 88 ? 25.438 17.234 11.383 1 96 88 ARG A CA 1
ATOM 727 C C . ARG A 1 88 ? 25.906 18.531 10.758 1 96 88 ARG A C 1
ATOM 729 O O . ARG A 1 88 ? 26.328 19.453 11.469 1 96 88 ARG A O 1
ATOM 736 N N . ARG A 1 89 ? 25.797 18.625 9.492 1 94.38 89 ARG A N 1
ATOM 737 C CA . ARG A 1 89 ? 26.219 19.812 8.766 1 94.38 89 ARG A CA 1
ATOM 738 C C . ARG A 1 89 ? 25.359 21.016 9.156 1 94.38 89 ARG A C 1
ATOM 740 O O . ARG A 1 89 ? 25.875 22.125 9.328 1 94.38 89 ARG A O 1
ATOM 747 N N . ILE A 1 90 ? 24.062 20.797 9.305 1 93.94 90 ILE A N 1
ATOM 748 C CA . ILE A 1 90 ? 23.156 21.875 9.688 1 93.94 90 ILE A CA 1
ATOM 749 C C . ILE A 1 90 ? 23.531 22.375 11.086 1 93.94 90 ILE A C 1
ATOM 751 O O . ILE A 1 90 ? 23.547 23.578 11.328 1 93.94 90 ILE A O 1
ATOM 755 N N . ARG A 1 91 ? 23.844 21.5 12.031 1 93.5 91 ARG A N 1
ATOM 756 C CA . ARG A 1 91 ? 24.234 21.875 13.391 1 93.5 91 ARG A CA 1
ATOM 757 C C . ARG A 1 91 ? 25.531 22.688 13.375 1 93.5 91 ARG A C 1
ATOM 759 O O . ARG A 1 91 ? 25.641 23.688 14.07 1 93.5 91 ARG A O 1
ATOM 766 N N . GLU A 1 92 ? 26.484 22.281 12.562 1 92.56 92 GLU A N 1
ATOM 767 C CA . GLU A 1 92 ? 27.766 22.984 12.453 1 92.56 92 GLU A CA 1
ATOM 768 C C . GLU A 1 92 ? 27.578 24.391 11.898 1 92.56 92 GLU A C 1
ATOM 770 O O . GLU A 1 92 ? 28.156 25.344 12.414 1 92.56 92 GLU A O 1
ATOM 775 N N . LEU A 1 93 ? 26.75 24.531 10.914 1 90.5 93 LE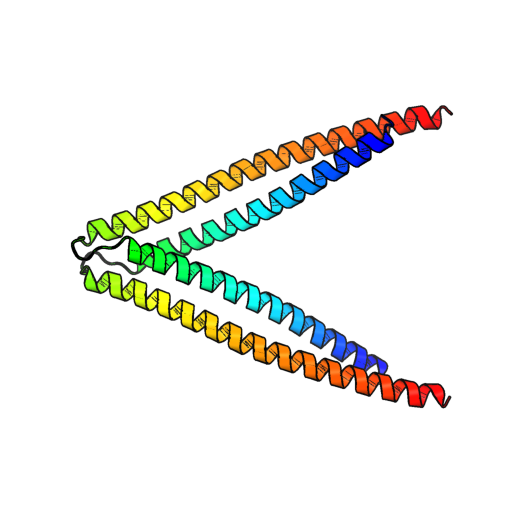U A N 1
ATOM 776 C CA . LEU A 1 93 ? 26.5 25.812 10.281 1 90.5 93 LEU A CA 1
ATOM 777 C C . LEU A 1 93 ? 25.766 26.75 11.227 1 90.5 93 LEU A C 1
ATOM 779 O O . LEU A 1 93 ? 26.031 27.953 11.25 1 90.5 93 LEU A O 1
ATOM 783 N N . THR A 1 94 ? 24.828 26.141 12 1 89.94 94 THR A N 1
ATOM 784 C CA . THR A 1 94 ? 24.047 26.938 12.945 1 89.94 94 THR A CA 1
ATOM 785 C C . THR A 1 94 ? 24.922 27.438 14.078 1 89.94 94 THR A C 1
ATOM 787 O O . THR A 1 94 ? 24.797 28.594 14.508 1 89.94 94 THR A O 1
ATOM 790 N N . GLU A 1 95 ? 25.891 26.641 14.492 1 88.81 95 GLU A N 1
ATOM 791 C CA . GLU A 1 95 ? 26.844 27.031 15.531 1 88.81 95 GLU A CA 1
ATOM 792 C C . GLU A 1 95 ? 27.797 28.109 15.031 1 88.81 95 GLU A C 1
ATOM 794 O O . GLU A 1 95 ? 28.125 29.047 15.766 1 88.81 95 GLU A O 1
ATOM 799 N N . GLU A 1 96 ? 28.203 28.078 13.93 1 84 96 GLU A N 1
ATOM 800 C CA . GLU A 1 96 ? 29.094 29.062 13.32 1 84 96 GLU A CA 1
ATOM 801 C C . GLU A 1 96 ? 28.375 30.406 13.156 1 84 96 GLU A C 1
ATOM 803 O O . GLU A 1 96 ? 28.969 31.469 13.367 1 84 96 GLU A O 1
ATOM 808 N N . ASP A 1 97 ? 27.156 30.359 12.766 1 81.06 97 ASP A N 1
ATOM 809 C CA . ASP A 1 97 ? 26.375 31.578 12.562 1 81.06 97 ASP A CA 1
ATOM 810 C C . ASP A 1 97 ? 26.109 32.281 13.883 1 81.06 97 ASP A C 1
ATOM 812 O O . ASP A 1 97 ? 26.094 33.531 13.938 1 81.06 97 ASP A O 1
ATOM 816 N N . LYS A 1 98 ? 25.922 31.5 14.992 1 83.44 98 LYS A N 1
ATOM 817 C CA . LYS A 1 98 ? 25.719 32.094 16.312 1 83.44 98 LYS A CA 1
ATOM 818 C C . LYS A 1 98 ? 26.984 32.781 16.812 1 83.44 98 LYS A C 1
ATOM 820 O O . LYS A 1 98 ? 26.922 33.812 17.469 1 83.44 98 LYS A O 1
ATOM 825 N N . GLN A 1 99 ? 28.141 32.281 16.469 1 80.56 99 GLN A N 1
ATOM 826 C CA . GLN A 1 99 ? 29.406 32.875 16.891 1 80.56 99 GLN A CA 1
ATOM 827 C C . GLN A 1 99 ? 29.703 34.156 16.109 1 80.56 99 GLN A C 1
ATOM 829 O O . GLN A 1 99 ? 30.297 35.094 16.641 1 80.56 99 GLN A O 1
ATOM 834 N N . THR A 1 100 ? 29.25 34.312 14.977 1 73.44 100 THR A N 1
ATOM 835 C CA . THR A 1 100 ? 29.516 35.5 14.164 1 73.44 100 THR A CA 1
ATOM 836 C C . THR A 1 100 ? 28.5 36.594 14.453 1 73.44 100 THR A C 1
ATOM 838 O O . THR A 1 100 ? 28.812 37.781 14.406 1 73.44 100 THR A O 1
ATOM 841 N N . SER A 1 101 ? 27.281 36.062 14.609 1 66.88 101 SER A N 1
ATOM 842 C CA . SER A 1 101 ? 26.25 37.031 14.898 1 66.88 101 SER A CA 1
ATOM 843 C C . SER A 1 101 ? 26.391 37.594 16.312 1 66.88 101 SER A C 1
ATOM 845 O O . SER A 1 101 ? 26.016 38.75 16.578 1 66.88 101 SER A O 1
ATOM 847 N N . GLY A 1 102 ? 26.734 36.781 17.266 1 60.22 102 GLY A N 1
ATOM 848 C CA . GLY A 1 102 ? 26.953 37.281 18.609 1 60.22 102 GLY A CA 1
ATOM 849 C C . GLY A 1 102 ? 28.156 38.219 18.703 1 60.22 102 GLY A C 1
ATOM 850 O O . GLY A 1 102 ? 28.344 38.875 19.719 1 60.22 102 GLY A O 1
ATOM 851 N N . LYS A 1 103 ? 29.062 38.094 17.828 1 57.41 103 LYS A N 1
ATOM 852 C CA . LYS A 1 103 ? 30.156 39.031 17.828 1 57.41 103 LYS A CA 1
ATOM 853 C C . LYS A 1 103 ? 29.75 40.344 17.188 1 57.41 103 LYS A C 1
ATOM 855 O O . LYS A 1 103 ? 30.484 41.344 17.25 1 57.41 103 LYS A O 1
ATOM 860 N N . LYS A 1 104 ? 28.578 40.5 16.609 1 48.22 104 LYS A N 1
ATOM 861 C CA . LYS A 1 104 ? 28.219 41.844 16.188 1 48.22 104 LYS A CA 1
ATOM 862 C C . LYS A 1 104 ? 27.312 42.531 17.219 1 48.22 104 LYS A C 1
ATOM 864 O O . LYS A 1 104 ? 26.516 41.875 17.891 1 48.22 104 LYS A O 1
ATOM 869 N N . MET B 1 1 ? 27.969 32.5 0.385 1 52.94 1 MET B N 1
ATOM 870 C CA . MET B 1 1 ? 26.547 32.281 0.556 1 52.94 1 MET B CA 1
ATOM 871 C C . MET B 1 1 ? 26.156 32.344 2.027 1 52.94 1 MET B C 1
ATOM 873 O O . MET B 1 1 ? 26.859 31.797 2.887 1 52.94 1 MET B O 1
ATOM 877 N N . SER B 1 2 ? 25.297 33.188 2.328 1 68.75 2 SER B N 1
ATOM 878 C CA . SER B 1 2 ? 24.969 33.438 3.727 1 68.75 2 SER B CA 1
ATOM 879 C C . SER B 1 2 ? 24.562 32.156 4.441 1 68.75 2 SER B C 1
ATOM 881 O O . SER B 1 2 ? 23.969 31.266 3.834 1 68.75 2 SER B O 1
ATOM 883 N N . SER B 1 3 ? 25.25 31.859 5.645 1 83.44 3 SER B N 1
ATOM 884 C CA . SER B 1 3 ? 25.078 30.703 6.523 1 83.44 3 SER B CA 1
ATOM 885 C C . SER B 1 3 ? 23.609 30.312 6.625 1 83.44 3 SER B C 1
ATOM 887 O O . SER B 1 3 ? 23.281 29.125 6.617 1 83.44 3 SER B O 1
ATOM 889 N N . VAL B 1 4 ? 22.844 31.312 6.305 1 86.06 4 VAL B N 1
ATOM 890 C CA . VAL B 1 4 ? 21.422 31.062 6.453 1 86.06 4 VAL B CA 1
ATOM 891 C C . VAL B 1 4 ? 20.891 30.359 5.203 1 86.06 4 VAL B C 1
ATOM 893 O O . VAL B 1 4 ? 20.094 29.406 5.301 1 86.06 4 VAL B O 1
ATOM 896 N N . PHE B 1 5 ? 21.375 30.828 4.031 1 89.44 5 PHE B N 1
ATOM 897 C CA . PHE B 1 5 ? 20.938 30.234 2.775 1 89.44 5 PHE B CA 1
ATOM 898 C C . PHE B 1 5 ? 21.406 28.781 2.674 1 89.44 5 PHE B C 1
ATOM 900 O O . PHE B 1 5 ? 20.656 27.922 2.223 1 89.44 5 PHE B O 1
ATOM 907 N N . GLU B 1 6 ? 22.594 28.609 3.117 1 92.12 6 GLU B N 1
ATOM 908 C CA . GLU B 1 6 ? 23.109 27.25 3.086 1 92.12 6 GLU B CA 1
ATOM 909 C C . GLU B 1 6 ? 22.344 26.344 4.043 1 92.12 6 GLU B C 1
ATOM 911 O O . GLU B 1 6 ? 22.078 25.172 3.725 1 92.12 6 GLU B O 1
ATOM 916 N N . ILE B 1 7 ? 21.969 26.828 5.156 1 93.25 7 ILE B N 1
ATOM 917 C CA . ILE B 1 7 ? 21.203 26.062 6.137 1 93.25 7 ILE B CA 1
ATOM 918 C C . ILE B 1 7 ? 19.844 25.688 5.555 1 93.25 7 ILE B C 1
ATOM 920 O O . ILE B 1 7 ? 19.406 24.547 5.68 1 93.25 7 ILE B O 1
ATOM 924 N N . VAL B 1 8 ? 19.281 26.672 4.895 1 94.69 8 VAL B N 1
ATOM 925 C CA . VAL B 1 8 ? 17.969 26.438 4.293 1 94.69 8 VAL B CA 1
ATOM 926 C C . VAL B 1 8 ? 18.094 25.391 3.186 1 94.69 8 VAL B C 1
ATOM 928 O O . VAL B 1 8 ? 17.25 24.516 3.061 1 94.69 8 VAL B O 1
ATOM 931 N N . ASN B 1 9 ? 19.141 25.5 2.451 1 95 9 ASN B N 1
ATOM 932 C CA . ASN B 1 9 ? 19.359 24.547 1.373 1 95 9 ASN B CA 1
ATOM 933 C C . ASN B 1 9 ? 19.547 23.125 1.911 1 95 9 ASN B C 1
ATOM 935 O O . ASN B 1 9 ? 19 22.172 1.363 1 95 9 ASN B O 1
ATOM 939 N N . GLN B 1 10 ? 20.219 23.016 2.998 1 96.06 10 GLN B N 1
ATOM 940 C CA . GLN B 1 10 ? 20.453 21.703 3.605 1 96.06 10 GLN B CA 1
ATOM 941 C C . GLN B 1 10 ? 19.156 21.141 4.199 1 96.06 10 GLN B C 1
ATOM 943 O O . GLN B 1 10 ? 18.891 19.953 4.117 1 96.06 10 GLN B O 1
ATOM 948 N N . ALA B 1 11 ? 18.406 21.969 4.746 1 95.38 11 ALA B N 1
ATOM 949 C CA . ALA B 1 11 ? 17.141 21.531 5.324 1 95.38 11 ALA B CA 1
ATOM 950 C C . ALA B 1 11 ? 16.203 21 4.246 1 95.38 11 ALA B C 1
ATOM 952 O O . ALA B 1 11 ? 15.508 20 4.457 1 95.38 11 ALA B O 1
ATOM 953 N N . ARG B 1 12 ? 16.219 21.688 3.096 1 97.69 12 ARG B N 1
ATOM 954 C CA . ARG B 1 12 ? 15.398 21.25 1.974 1 97.69 12 ARG B CA 1
ATOM 955 C C . ARG B 1 12 ? 15.867 19.906 1.447 1 97.69 12 ARG B C 1
ATOM 957 O O . ARG B 1 12 ? 15.047 19.031 1.122 1 97.69 12 ARG B O 1
ATOM 964 N N . ARG B 1 13 ? 17.125 19.719 1.378 1 97.44 13 ARG B N 1
ATOM 965 C CA . ARG B 1 13 ? 17.703 18.438 0.953 1 97.44 13 ARG B CA 1
ATOM 966 C C . ARG B 1 13 ? 17.328 17.328 1.926 1 97.44 13 ARG B C 1
ATOM 968 O O . ARG B 1 13 ? 16.969 16.219 1.508 1 97.44 13 ARG B O 1
ATOM 975 N N . LYS B 1 14 ? 17.391 17.594 3.117 1 97.31 14 LYS B N 1
ATOM 976 C CA . LYS B 1 14 ? 17.031 16.625 4.148 1 97.31 14 LYS B CA 1
ATOM 977 C C . LYS B 1 14 ? 15.578 16.203 4.02 1 97.31 14 LYS B C 1
ATOM 979 O O . LYS B 1 14 ? 15.266 15.016 4.148 1 97.31 14 LYS B O 1
ATOM 984 N N . ASN B 1 15 ? 14.773 17.203 3.713 1 96.75 15 ASN B N 1
ATOM 985 C CA . ASN B 1 15 ? 13.352 16.922 3.561 1 96.75 15 ASN B CA 1
ATOM 986 C C . ASN B 1 15 ? 13.086 16.047 2.336 1 96.75 15 ASN B C 1
ATOM 988 O O . ASN B 1 15 ? 12.227 15.172 2.369 1 96.75 15 ASN B O 1
ATOM 992 N N . LYS B 1 16 ? 13.805 16.297 1.356 1 97.88 16 LYS B N 1
ATOM 993 C CA . LYS B 1 16 ? 13.695 15.461 0.161 1 97.88 16 LYS B CA 1
ATOM 994 C C . LYS B 1 16 ? 14.07 14.008 0.461 1 97.88 16 LYS B C 1
ATOM 996 O O . LYS B 1 16 ? 13.375 13.086 0.042 1 97.88 16 LYS B O 1
ATOM 1001 N N . LEU B 1 17 ? 15.109 13.836 1.158 1 98.19 17 LEU B N 1
ATOM 1002 C CA . LEU B 1 17 ? 15.57 12.492 1.506 1 98.19 17 LEU B CA 1
ATOM 1003 C C . LEU B 1 17 ? 14.555 11.789 2.404 1 98.19 17 LEU B C 1
ATOM 1005 O O . LEU B 1 17 ? 14.367 10.57 2.299 1 98.19 17 LEU B O 1
ATOM 1009 N N . LYS B 1 18 ? 13.93 12.562 3.234 1 97.56 18 LYS B N 1
ATOM 1010 C CA . LYS B 1 18 ? 12.883 11.984 4.078 1 97.56 18 LYS B CA 1
ATOM 1011 C C . LYS B 1 18 ? 11.742 11.422 3.232 1 97.56 18 LYS B C 1
ATOM 1013 O O . LYS B 1 18 ? 11.234 10.336 3.508 1 97.56 18 LYS B O 1
ATOM 1018 N N . ARG B 1 19 ? 11.367 12.195 2.205 1 98.31 19 ARG B N 1
ATOM 1019 C CA . ARG B 1 19 ? 10.312 11.727 1.307 1 98.31 19 ARG B CA 1
ATOM 1020 C C . ARG B 1 19 ? 10.742 10.477 0.557 1 98.31 19 ARG B C 1
ATOM 1022 O O . ARG B 1 19 ? 9.938 9.562 0.349 1 98.31 19 ARG B O 1
ATOM 1029 N N . GLU B 1 20 ? 11.984 10.445 0.183 1 97.88 20 GLU B N 1
ATOM 1030 C CA . GLU B 1 20 ? 12.508 9.266 -0.501 1 97.88 20 GLU B CA 1
ATOM 1031 C C . GLU B 1 20 ? 12.523 8.047 0.423 1 97.88 20 GLU B C 1
ATOM 1033 O O . GLU B 1 20 ? 12.242 6.93 -0.012 1 97.88 20 GLU B O 1
ATOM 1038 N N . LEU B 1 21 ? 12.875 8.312 1.586 1 97.88 21 LEU B N 1
ATOM 1039 C CA . LEU B 1 21 ? 12.875 7.238 2.574 1 97.88 21 LEU B CA 1
ATOM 1040 C C . LEU B 1 21 ? 11.477 6.652 2.736 1 97.88 21 LEU B C 1
ATOM 1042 O O . LEU B 1 21 ? 11.312 5.43 2.748 1 97.88 21 LEU B O 1
ATOM 1046 N N . LEU B 1 22 ? 10.508 7.457 2.826 1 96.94 22 LEU B N 1
ATOM 1047 C CA . LEU B 1 22 ? 9.125 7.016 2.977 1 96.94 22 LEU B CA 1
ATOM 1048 C C . LEU B 1 22 ? 8.672 6.227 1.756 1 96.94 22 LEU B C 1
ATOM 1050 O O . LEU B 1 22 ? 7.98 5.211 1.889 1 96.94 22 LEU B O 1
ATOM 1054 N N . ASP B 1 23 ? 9.07 6.695 0.667 1 97 23 ASP B N 1
ATOM 1055 C CA . ASP B 1 23 ? 8.734 6 -0.569 1 97 23 ASP B CA 1
ATOM 1056 C C . ASP B 1 23 ? 9.375 4.613 -0.61 1 97 23 ASP B C 1
ATOM 1058 O O . ASP B 1 23 ? 8.742 3.645 -1.034 1 97 23 ASP B O 1
ATOM 1062 N N . ASN B 1 24 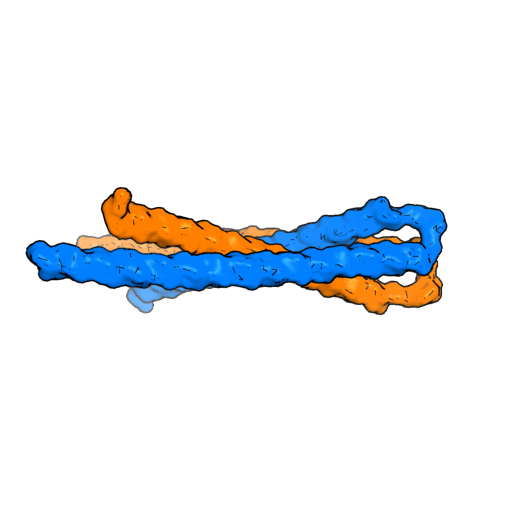? 10.602 4.574 -0.125 1 97.38 24 ASN B N 1
ATOM 1063 C CA . ASN B 1 24 ? 11.266 3.275 -0.084 1 97.38 24 ASN B CA 1
ATOM 1064 C C . ASN B 1 24 ? 10.57 2.318 0.879 1 97.38 24 ASN B C 1
ATOM 1066 O O . ASN B 1 24 ? 10.469 1.122 0.604 1 97.38 24 ASN B O 1
ATOM 1070 N N . GLU B 1 25 ? 10.172 2.846 1.936 1 96.94 25 GLU B N 1
ATOM 1071 C CA . GLU B 1 25 ? 9.461 2.029 2.916 1 96.94 25 GLU B CA 1
ATOM 1072 C C . GLU B 1 25 ? 8.18 1.455 2.328 1 96.94 25 GLU B C 1
ATOM 1074 O O . GLU B 1 25 ? 7.84 0.297 2.582 1 96.94 25 GLU B O 1
ATOM 1079 N N . LYS B 1 26 ? 7.457 2.248 1.634 1 96.5 26 LYS B N 1
ATOM 1080 C CA . LYS B 1 26 ? 6.258 1.771 0.945 1 96.5 26 LYS B CA 1
ATOM 1081 C C . LYS B 1 26 ? 6.602 0.657 -0.041 1 96.5 26 LYS B C 1
ATOM 1083 O O . LYS B 1 26 ? 5.887 -0.344 -0.125 1 96.5 26 LYS B O 1
ATOM 1088 N N . LYS B 1 27 ? 7.66 0.825 -0.718 1 97.19 27 LYS B N 1
ATOM 1089 C CA . LYS B 1 27 ? 8.078 -0.174 -1.698 1 97.19 27 LYS B CA 1
ATOM 1090 C C . LYS B 1 27 ? 8.477 -1.48 -1.016 1 97.19 27 LYS B C 1
ATOM 1092 O O . LYS B 1 27 ? 8.156 -2.564 -1.508 1 97.19 27 LYS B O 1
ATOM 1097 N N . VAL B 1 28 ? 9.195 -1.353 0.083 1 98.25 28 VAL B N 1
ATOM 1098 C CA . VAL B 1 28 ? 9.531 -2.533 0.87 1 98.25 28 VAL B CA 1
ATOM 1099 C C . VAL B 1 28 ? 8.258 -3.273 1.264 1 98.25 28 VAL B C 1
ATOM 1101 O O . VAL B 1 28 ? 8.141 -4.484 1.062 1 98.25 28 VAL B O 1
ATOM 1104 N N . ARG B 1 29 ? 7.316 -2.553 1.79 1 97.12 29 ARG B N 1
ATOM 1105 C CA . ARG B 1 29 ? 6.062 -3.143 2.252 1 97.12 29 ARG B CA 1
ATOM 1106 C C . ARG B 1 29 ? 5.305 -3.793 1.1 1 97.12 29 ARG B C 1
ATOM 1108 O O . ARG B 1 29 ? 4.805 -4.91 1.231 1 97.12 29 ARG B O 1
ATOM 1115 N N . ASP B 1 30 ? 5.23 -3.117 -0.039 1 96.38 30 ASP B N 1
ATOM 1116 C CA . ASP B 1 30 ? 4.504 -3.635 -1.194 1 96.38 30 ASP B CA 1
ATOM 1117 C C . ASP B 1 30 ? 5.141 -4.922 -1.712 1 96.38 30 ASP B C 1
ATOM 1119 O O . ASP B 1 30 ? 4.438 -5.891 -2.016 1 96.38 30 ASP B O 1
ATOM 1123 N N . ASN B 1 31 ? 6.43 -4.941 -1.751 1 97.44 31 ASN B N 1
ATOM 1124 C CA . ASN B 1 31 ? 7.109 -6.133 -2.252 1 97.44 31 ASN B CA 1
ATOM 1125 C C . ASN B 1 31 ? 7.023 -7.289 -1.26 1 97.44 31 ASN B C 1
ATOM 1127 O O . ASN B 1 31 ? 6.941 -8.453 -1.661 1 97.44 31 ASN B O 1
ATOM 1131 N N . ARG B 1 32 ? 7.016 -6.898 0.004 1 97.94 32 ARG B N 1
ATOM 1132 C CA . ARG B 1 32 ? 6.82 -7.934 1.015 1 97.94 32 ARG B CA 1
ATOM 1133 C C . ARG B 1 32 ? 5.449 -8.578 0.878 1 97.94 32 ARG B C 1
ATOM 1135 O O . ARG B 1 32 ? 5.312 -9.797 1.013 1 97.94 32 ARG B O 1
ATOM 1142 N N . LYS B 1 33 ? 4.473 -7.809 0.601 1 97.12 33 LYS B N 1
ATOM 1143 C CA . LYS B 1 33 ? 3.123 -8.336 0.402 1 97.12 33 LYS B CA 1
ATOM 1144 C C . LYS B 1 33 ? 3.068 -9.266 -0.806 1 97.12 33 LYS B C 1
ATOM 1146 O O . LYS B 1 33 ? 2.35 -10.266 -0.792 1 97.12 33 LYS B O 1
ATOM 1151 N N . ARG B 1 34 ? 3.807 -8.922 -1.819 1 97.56 34 ARG B N 1
ATOM 1152 C CA . ARG B 1 34 ? 3.863 -9.773 -3.004 1 97.56 34 ARG B CA 1
ATOM 1153 C C . ARG B 1 34 ? 4.531 -11.109 -2.688 1 97.56 34 ARG B C 1
ATOM 1155 O O . ARG B 1 34 ? 4.07 -12.164 -3.133 1 97.56 34 ARG B O 1
ATOM 1162 N N . VAL B 1 35 ? 5.617 -11.055 -1.921 1 98.44 35 VAL B N 1
ATOM 1163 C CA . VAL B 1 35 ? 6.293 -12.273 -1.48 1 98.44 35 VAL B CA 1
ATOM 1164 C C . VAL B 1 35 ? 5.312 -13.164 -0.716 1 98.44 35 VAL B C 1
ATOM 1166 O O . VAL B 1 35 ? 5.195 -14.352 -1 1 98.44 35 VAL B O 1
ATOM 1169 N N . ASP B 1 36 ? 4.574 -12.578 0.22 1 97.81 36 ASP B N 1
ATOM 1170 C CA . ASP B 1 36 ? 3.615 -13.312 1.037 1 97.81 36 ASP B CA 1
ATOM 1171 C C . ASP B 1 36 ? 2.547 -13.977 0.168 1 97.81 36 ASP B C 1
ATOM 1173 O O . ASP B 1 36 ? 2.154 -15.117 0.417 1 97.81 36 ASP B O 1
ATOM 1177 N N . LEU B 1 37 ? 2.086 -13.289 -0.781 1 98.06 37 LEU B N 1
ATOM 1178 C CA . LEU B 1 37 ? 1.056 -13.828 -1.664 1 98.06 37 LEU B CA 1
ATOM 1179 C C . LEU B 1 37 ? 1.566 -15.047 -2.42 1 98.06 37 LEU B C 1
ATOM 1181 O O . LEU B 1 37 ? 0.883 -16.078 -2.484 1 98.06 37 LEU B O 1
ATOM 1185 N N . LEU B 1 38 ? 2.764 -14.93 -2.928 1 98.19 38 LEU B N 1
ATOM 1186 C CA . LEU B 1 38 ? 3.35 -16.031 -3.693 1 98.19 38 LEU B CA 1
ATOM 1187 C C . LEU B 1 38 ? 3.646 -17.219 -2.795 1 98.19 38 LEU B C 1
ATOM 1189 O O . LEU B 1 38 ? 3.482 -18.375 -3.209 1 98.19 38 LEU B O 1
ATOM 1193 N N . GLU B 1 39 ? 4.055 -16.938 -1.56 1 97.38 39 GLU B N 1
ATOM 1194 C CA . GLU B 1 39 ? 4.25 -18 -0.583 1 97.38 39 GLU B CA 1
ATOM 1195 C C . GLU B 1 39 ? 2.941 -18.719 -0.286 1 97.38 39 GLU B C 1
ATOM 1197 O O . GLU B 1 39 ? 2.902 -19.953 -0.241 1 97.38 39 GLU B O 1
ATOM 1202 N N . ASN B 1 40 ? 1.932 -18.016 -0.115 1 96.25 40 ASN B N 1
ATOM 1203 C CA . ASN B 1 40 ? 0.609 -18.578 0.117 1 96.25 40 ASN B CA 1
ATOM 1204 C C . ASN B 1 40 ? 0.147 -19.422 -1.065 1 96.25 40 ASN B C 1
ATOM 1206 O O . ASN B 1 40 ? -0.416 -20.516 -0.879 1 96.25 40 ASN B O 1
ATOM 1210 N N . LEU B 1 41 ? 0.393 -18.906 -2.219 1 97.25 41 LEU B N 1
ATOM 1211 C CA . LEU B 1 41 ? 0.032 -19.641 -3.426 1 97.25 41 LEU B CA 1
ATOM 1212 C C . LEU B 1 41 ? 0.745 -21 -3.475 1 97.25 41 LEU B C 1
ATOM 1214 O O . LEU B 1 41 ? 0.128 -22.016 -3.781 1 97.25 41 LEU B O 1
ATOM 1218 N N . LEU B 1 42 ? 1.993 -21.016 -3.096 1 96.69 42 LEU B N 1
ATOM 1219 C CA . LEU B 1 42 ? 2.797 -22.234 -3.102 1 96.69 42 LEU B CA 1
ATOM 1220 C C . LEU B 1 42 ? 2.256 -23.234 -2.098 1 96.69 42 LEU B C 1
ATOM 1222 O O . LEU B 1 42 ? 2.348 -24.453 -2.318 1 96.69 42 LEU B O 1
ATOM 1226 N N . ASP B 1 43 ? 1.658 -22.719 -1.067 1 95.38 43 ASP B N 1
ATOM 1227 C CA . ASP B 1 43 ? 1.105 -23.594 -0.036 1 95.38 43 ASP B CA 1
ATOM 1228 C C . ASP B 1 43 ? -0.112 -24.359 -0.555 1 95.38 43 ASP B C 1
ATOM 1230 O O . ASP B 1 43 ? -0.422 -25.453 -0.071 1 95.38 43 ASP B O 1
ATOM 1234 N N . TYR B 1 44 ? -0.784 -23.828 -1.587 1 95.25 44 TYR B N 1
ATOM 1235 C CA . TYR B 1 44 ? -1.98 -24.438 -2.145 1 95.25 44 TYR B CA 1
ATOM 1236 C C . TYR B 1 44 ? -1.617 -25.453 -3.219 1 95.25 44 TYR B C 1
ATOM 1238 O O . TYR B 1 44 ? -2.428 -26.328 -3.564 1 95.25 44 TYR B O 1
ATOM 1246 N N . ILE B 1 45 ? -0.442 -25.328 -3.672 1 95.88 45 ILE B N 1
ATOM 1247 C CA . ILE B 1 45 ? -0.039 -26.172 -4.793 1 95.88 45 ILE B CA 1
ATOM 1248 C C . ILE B 1 45 ? 0.613 -27.453 -4.273 1 95.88 45 ILE B C 1
ATOM 1250 O O . ILE B 1 45 ? 1.66 -27.391 -3.625 1 95.88 45 ILE B O 1
ATOM 1254 N N . LYS B 1 46 ? -0.015 -28.547 -4.582 1 95.31 46 LYS B N 1
ATOM 1255 C CA . LYS B 1 46 ? 0.489 -29.859 -4.184 1 95.31 46 LYS B CA 1
ATOM 1256 C C . LYS B 1 46 ? 1.143 -30.578 -5.359 1 95.31 46 LYS B C 1
ATOM 1258 O O . LYS B 1 46 ? 0.797 -30.328 -6.52 1 95.31 46 LYS B O 1
ATOM 1263 N N . PRO B 1 47 ? 1.988 -31.547 -5.113 1 93.19 47 PRO B N 1
ATOM 1264 C CA . PRO B 1 47 ? 2.768 -32.188 -6.168 1 93.19 47 PRO B CA 1
ATOM 1265 C C . PRO B 1 47 ? 1.898 -33 -7.129 1 93.19 47 PRO B C 1
ATOM 1267 O O . PRO B 1 47 ? 2.281 -33.219 -8.281 1 93.19 47 PRO B O 1
ATOM 1270 N N . GLU B 1 48 ? 0.765 -33.469 -6.688 1 93.25 48 GLU B N 1
ATOM 1271 C CA . GLU B 1 48 ? -0.072 -34.344 -7.504 1 93.25 48 GLU B CA 1
ATOM 1272 C C . GLU B 1 48 ? -0.955 -33.531 -8.453 1 93.25 48 GLU B C 1
ATOM 1274 O O . GLU B 1 48 ? -1.593 -34.094 -9.344 1 93.25 48 GLU B O 1
ATOM 1279 N N . MET B 1 49 ? -0.816 -32.312 -8.375 1 94.31 49 MET B N 1
ATOM 1280 C CA . MET B 1 49 ? -1.746 -31.469 -9.125 1 94.31 49 MET B CA 1
ATOM 1281 C C . MET B 1 49 ? -1.285 -31.297 -10.57 1 94.31 49 MET B C 1
ATOM 1283 O O . MET B 1 49 ? -0.087 -31.203 -10.836 1 94.31 49 MET B O 1
ATOM 1287 N N . SER B 1 50 ? -2.287 -31.344 -11.453 1 93.12 50 SER B N 1
ATOM 1288 C CA . SER B 1 50 ? -2.021 -31.125 -12.875 1 93.12 50 SER B CA 1
ATOM 1289 C C . SER B 1 50 ? -1.888 -29.641 -13.195 1 93.12 50 SER B C 1
ATOM 1291 O O . SER B 1 50 ? -2.195 -28.797 -12.367 1 93.12 50 SER B O 1
ATOM 1293 N N . HIS B 1 51 ? -1.418 -29.328 -14.383 1 95.25 51 HIS B N 1
ATOM 1294 C CA . HIS B 1 51 ? -1.343 -27.969 -14.906 1 95.25 51 HIS B CA 1
ATOM 1295 C C . HIS B 1 51 ? -2.676 -27.25 -14.742 1 95.25 51 HIS B C 1
ATOM 1297 O O . HIS B 1 51 ? -2.725 -26.141 -14.219 1 95.25 51 HIS B O 1
ATOM 1303 N N . ASP B 1 52 ? -3.719 -27.922 -15.219 1 95 52 ASP B N 1
ATOM 1304 C CA . ASP B 1 52 ? -5.035 -27.297 -15.211 1 95 52 ASP B CA 1
ATOM 1305 C C . ASP B 1 52 ? -5.5 -27 -13.789 1 95 52 ASP B C 1
ATOM 13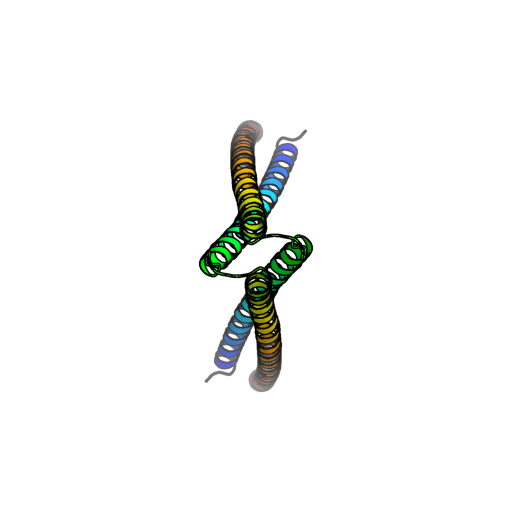07 O O . ASP B 1 52 ? -6.156 -25.984 -13.547 1 95 52 ASP B O 1
ATOM 1311 N N . GLU B 1 53 ? -5.164 -27.859 -12.938 1 95.94 53 GLU B N 1
ATOM 1312 C CA . GLU B 1 53 ? -5.547 -27.656 -11.539 1 95.94 53 GLU B CA 1
ATOM 1313 C C . GLU B 1 53 ? -4.836 -26.453 -10.945 1 95.94 53 GLU B C 1
ATOM 1315 O O . GLU B 1 53 ? -5.445 -25.656 -10.211 1 95.94 53 GLU B O 1
ATOM 1320 N N . ILE B 1 54 ? -3.621 -26.281 -11.234 1 97 54 ILE B N 1
ATOM 1321 C CA . ILE B 1 54 ? -2.83 -25.172 -10.711 1 97 54 ILE B CA 1
ATOM 1322 C C . ILE B 1 54 ? -3.357 -23.844 -11.266 1 97 54 ILE B C 1
ATOM 1324 O O . ILE B 1 54 ? -3.557 -22.891 -10.516 1 97 54 ILE B O 1
ATOM 1328 N N . VAL B 1 55 ? -3.627 -23.828 -12.508 1 96.69 55 VAL B N 1
ATOM 1329 C CA . VAL B 1 55 ? -4.141 -22.625 -13.156 1 96.69 55 VAL B CA 1
ATOM 1330 C C . VAL B 1 55 ? -5.488 -22.25 -12.547 1 96.69 55 VAL B C 1
ATOM 1332 O O . VAL B 1 55 ? -5.766 -21.062 -12.328 1 96.69 55 VAL B O 1
ATOM 1335 N N . ALA B 1 56 ? -6.277 -23.234 -12.25 1 96.94 56 ALA B N 1
ATOM 1336 C CA . ALA B 1 56 ? -7.578 -22.984 -11.633 1 96.94 56 ALA B CA 1
ATOM 1337 C C . ALA B 1 56 ? -7.422 -22.344 -10.258 1 96.94 56 ALA B C 1
ATOM 1339 O O . ALA B 1 56 ? -8.18 -21.438 -9.906 1 96.94 56 ALA B O 1
ATOM 1340 N N . ILE B 1 57 ? -6.477 -22.781 -9.516 1 97.38 57 ILE B N 1
ATOM 1341 C CA . ILE B 1 57 ? -6.219 -22.234 -8.188 1 97.38 57 ILE B CA 1
ATOM 1342 C C . ILE B 1 57 ? -5.832 -20.766 -8.305 1 97.38 57 ILE B C 1
ATOM 1344 O O . ILE B 1 57 ? -6.344 -19.922 -7.559 1 97.38 57 ILE B O 1
ATOM 1348 N N . ILE B 1 58 ? -4.984 -20.438 -9.203 1 97.94 58 ILE B N 1
ATOM 1349 C CA . ILE B 1 58 ? -4.527 -19.062 -9.391 1 97.94 58 ILE B CA 1
ATOM 1350 C C . ILE B 1 58 ? -5.703 -18.172 -9.805 1 97.94 58 ILE B C 1
ATOM 1352 O O . ILE B 1 58 ? -5.887 -17.078 -9.273 1 97.94 58 ILE B O 1
ATOM 1356 N N . LYS B 1 59 ? -6.52 -18.703 -10.727 1 98 59 LYS B N 1
ATOM 1357 C CA . LYS B 1 59 ? -7.676 -17.938 -11.203 1 98 59 LYS B CA 1
ATOM 1358 C C . LYS B 1 59 ? -8.68 -17.719 -10.078 1 98 59 LYS B C 1
ATOM 1360 O O . LYS B 1 59 ? -9.273 -16.641 -9.984 1 98 59 LYS B O 1
ATOM 1365 N N . ASN B 1 60 ? -8.859 -18.766 -9.289 1 97.75 60 ASN B N 1
ATOM 1366 C CA . ASN B 1 60 ? -9.766 -18.625 -8.156 1 97.75 60 ASN B CA 1
ATOM 1367 C C . ASN B 1 60 ? -9.266 -17.594 -7.148 1 97.75 60 ASN B C 1
ATOM 1369 O O . ASN B 1 60 ? -10.039 -16.797 -6.629 1 97.75 60 ASN B O 1
ATOM 1373 N N . MET B 1 61 ? -8.008 -17.703 -6.891 1 96.94 61 MET B N 1
ATOM 1374 C CA . MET B 1 61 ? -7.418 -16.719 -5.984 1 96.94 61 MET B CA 1
ATOM 1375 C C . MET B 1 61 ? -7.555 -15.312 -6.543 1 96.94 61 MET B C 1
ATOM 1377 O O . MET B 1 61 ? -7.91 -14.383 -5.816 1 96.94 61 MET B O 1
ATOM 1381 N N . LYS B 1 62 ? -7.289 -15.125 -7.812 1 98.44 62 LYS B N 1
ATOM 1382 C CA . LYS B 1 62 ? -7.473 -13.844 -8.484 1 98.44 62 LYS B CA 1
ATOM 1383 C C . LYS B 1 62 ? -8.906 -13.344 -8.344 1 98.44 62 LYS B C 1
ATOM 1385 O O . LYS B 1 62 ? -9.133 -12.188 -7.992 1 98.44 62 LYS B O 1
ATOM 1390 N N . ALA B 1 63 ? -9.828 -14.211 -8.586 1 98.38 63 ALA B N 1
ATOM 1391 C CA . ALA B 1 63 ? -11.242 -13.867 -8.508 1 98.38 63 ALA B CA 1
ATOM 1392 C C . ALA B 1 63 ? -11.625 -13.422 -7.102 1 98.38 63 ALA B C 1
ATOM 1394 O O . ALA B 1 63 ? -12.406 -12.492 -6.93 1 98.38 63 ALA B O 1
ATOM 1395 N N . ASP B 1 64 ? -11.086 -14.078 -6.145 1 97.94 64 ASP B N 1
ATOM 1396 C CA . ASP B 1 64 ? -11.344 -13.711 -4.754 1 97.94 64 ASP B CA 1
ATOM 1397 C C . ASP B 1 64 ? -10.914 -12.281 -4.469 1 97.94 64 ASP B C 1
ATOM 1399 O O . ASP B 1 64 ? -11.641 -11.516 -3.83 1 97.94 64 ASP B O 1
ATOM 1403 N N . TYR B 1 65 ? -9.781 -11.977 -4.883 1 98.44 65 TYR B N 1
ATOM 1404 C CA . TYR B 1 65 ? -9.289 -10.625 -4.641 1 98.44 65 TYR B CA 1
ATOM 1405 C C . TYR B 1 65 ? -10.102 -9.609 -5.434 1 98.44 65 TYR B C 1
ATOM 1407 O O . TYR B 1 65 ? -10.328 -8.484 -4.969 1 98.44 65 TYR B O 1
ATOM 1415 N N . GLU B 1 66 ? -10.523 -9.891 -6.621 1 98.56 66 GLU B N 1
ATOM 1416 C CA . GLU B 1 66 ? -11.383 -9 -7.395 1 98.56 66 GLU B CA 1
ATOM 1417 C C . GLU B 1 66 ? -12.695 -8.727 -6.668 1 98.56 66 GLU B C 1
ATOM 1419 O O . GLU B 1 66 ? -13.156 -7.582 -6.617 1 98.56 66 GLU B O 1
ATOM 1424 N N . ASP B 1 67 ? -13.203 -9.766 -6.105 1 98.56 67 ASP B N 1
ATOM 1425 C CA . ASP B 1 67 ? -14.438 -9.617 -5.34 1 98.56 67 ASP B CA 1
ATOM 1426 C C . ASP B 1 67 ? -14.227 -8.711 -4.133 1 98.56 67 ASP B C 1
ATOM 1428 O O . ASP B 1 67 ? -15.094 -7.898 -3.797 1 98.56 67 ASP B O 1
ATOM 1432 N N . ARG B 1 68 ? -13.117 -8.922 -3.521 1 98.38 68 ARG B N 1
ATOM 1433 C CA . ARG B 1 68 ? -12.797 -8.086 -2.369 1 98.38 68 ARG B CA 1
ATOM 1434 C C . ARG B 1 68 ? -12.672 -6.621 -2.773 1 98.38 68 ARG B C 1
ATOM 1436 O O . ARG B 1 68 ? -13.117 -5.73 -2.045 1 98.38 68 ARG B O 1
ATOM 1443 N N . VAL B 1 69 ? -12.039 -6.371 -3.9 1 98.69 69 VAL B N 1
ATOM 1444 C CA . VAL B 1 69 ? -11.945 -5.012 -4.418 1 98.69 69 VAL B CA 1
ATOM 1445 C C . VAL B 1 69 ? -13.344 -4.402 -4.539 1 98.69 69 VAL B C 1
ATOM 1447 O O . VAL B 1 69 ? -13.594 -3.311 -4.027 1 98.69 69 VAL B O 1
ATOM 1450 N N . ASP B 1 70 ? -14.242 -5.098 -5.145 1 98.56 70 ASP B N 1
ATOM 1451 C CA . ASP B 1 70 ? -15.609 -4.625 -5.336 1 98.56 70 ASP B CA 1
ATOM 1452 C C . ASP B 1 70 ? -16.297 -4.371 -3.996 1 98.56 70 ASP B C 1
ATOM 1454 O O . ASP B 1 70 ? -16.969 -3.354 -3.82 1 98.56 70 ASP B O 1
ATOM 1458 N N . ASP B 1 71 ? -16.047 -5.281 -3.082 1 98.44 71 ASP B N 1
ATOM 1459 C CA . ASP B 1 71 ? -16.641 -5.137 -1.757 1 98.44 71 ASP B CA 1
ATOM 1460 C C . ASP B 1 71 ? -16.172 -3.85 -1.082 1 98.44 71 ASP B C 1
ATOM 1462 O O . ASP B 1 71 ? -16.984 -3.129 -0.486 1 98.44 71 ASP B O 1
ATOM 1466 N N . HIS B 1 72 ? -14.969 -3.613 -1.142 1 98.56 72 HIS B N 1
ATOM 1467 C CA . HIS B 1 72 ? -14.438 -2.41 -0.513 1 98.56 72 HIS B CA 1
ATOM 1468 C C . HIS B 1 72 ? -14.953 -1.152 -1.201 1 98.56 72 HIS B C 1
ATOM 1470 O O . HIS B 1 72 ? -15.18 -0.131 -0.549 1 98.56 72 HIS B O 1
ATOM 1476 N N . ILE B 1 73 ? -15.062 -1.22 -2.506 1 98.44 73 ILE B N 1
ATOM 1477 C CA . ILE B 1 73 ? -15.594 -0.083 -3.248 1 98.44 73 ILE B CA 1
ATOM 1478 C C . ILE B 1 73 ? -17.031 0.204 -2.801 1 98.44 73 ILE B C 1
ATOM 1480 O O . ILE B 1 73 ? -17.391 1.36 -2.582 1 98.44 73 ILE B O 1
ATOM 1484 N N . ILE B 1 74 ? -17.766 -0.877 -2.689 1 98.62 74 ILE B N 1
ATOM 1485 C CA . ILE B 1 74 ? -19.156 -0.743 -2.252 1 98.62 74 ILE B CA 1
ATOM 1486 C C . ILE B 1 74 ? -19.203 -0.139 -0.85 1 98.62 74 ILE B C 1
ATOM 1488 O O . ILE B 1 74 ? -19.969 0.793 -0.592 1 98.62 74 ILE B O 1
ATOM 1492 N N . LYS B 1 75 ? -18.391 -0.63 -0.001 1 98.31 75 LYS B N 1
ATOM 1493 C CA . LYS B 1 75 ? -18.328 -0.106 1.359 1 98.31 75 LYS B CA 1
ATOM 1494 C C . LYS B 1 75 ? -17.938 1.368 1.36 1 98.31 75 LYS B C 1
ATOM 1496 O O . LYS B 1 75 ? -18.484 2.162 2.129 1 98.31 75 LYS B O 1
ATOM 1501 N N . SER B 1 76 ? -17.016 1.764 0.555 1 97.88 76 SER B N 1
ATOM 1502 C CA . SER B 1 76 ? -16.578 3.152 0.442 1 97.88 76 SER B CA 1
ATOM 1503 C C . SER B 1 76 ? -17.719 4.062 0.027 1 97.88 76 SER B C 1
ATOM 1505 O O . SER B 1 76 ? -17.859 5.176 0.537 1 97.88 76 SER B O 1
ATOM 1507 N N . ALA B 1 77 ? -18.484 3.586 -0.923 1 98 77 ALA B N 1
ATOM 1508 C CA . ALA B 1 77 ? -19.625 4.359 -1.376 1 98 77 ALA B CA 1
ATOM 1509 C C . ALA B 1 77 ? -20.625 4.578 -0.239 1 98 77 ALA B C 1
ATOM 1511 O O . ALA B 1 77 ? -21.188 5.668 -0.097 1 98 77 ALA B O 1
ATOM 1512 N N . GLU B 1 78 ? -20.812 3.496 0.546 1 98.19 78 GLU B N 1
ATOM 1513 C CA . GLU B 1 78 ? -21.703 3.6 1.695 1 98.19 78 GLU B CA 1
ATOM 1514 C C . GLU B 1 78 ? -21.188 4.605 2.715 1 98.19 78 GLU B C 1
ATOM 1516 O O . GLU B 1 78 ? -21.953 5.414 3.248 1 98.19 78 GLU B O 1
ATOM 1521 N N . ILE B 1 79 ? -19.969 4.555 2.967 1 98.19 79 ILE B N 1
ATOM 1522 C CA . ILE B 1 79 ? -19.344 5.457 3.922 1 98.19 79 ILE B CA 1
ATOM 1523 C C . ILE B 1 79 ? -19.422 6.891 3.412 1 98.19 79 ILE B C 1
ATOM 1525 O O . ILE B 1 79 ? -19.703 7.816 4.184 1 98.19 79 ILE B O 1
ATOM 1529 N N . SER B 1 80 ? -19.172 7.121 2.16 1 97.44 80 SER B N 1
ATOM 1530 C CA . SER B 1 80 ? -19.25 8.438 1.544 1 97.44 80 SER B CA 1
ATOM 1531 C C . SER B 1 80 ? -20.656 9.031 1.682 1 97.44 80 SER B C 1
ATOM 1533 O O . SER B 1 80 ? -20.812 10.219 1.977 1 97.44 80 SER B O 1
ATOM 1535 N N . LYS B 1 81 ? -21.672 8.172 1.514 1 97.88 81 LYS B N 1
ATOM 1536 C CA . LYS B 1 81 ? -23.047 8.602 1.689 1 97.88 81 LYS B CA 1
ATOM 1537 C C . LYS B 1 81 ? -23.312 9.016 3.135 1 97.88 81 LYS B C 1
ATOM 1539 O O . LYS B 1 81 ? -23.953 10.047 3.383 1 97.88 81 LYS B O 1
ATOM 1544 N N . ALA B 1 82 ? -22.812 8.18 4.02 1 97.56 82 ALA B N 1
ATOM 1545 C CA . ALA B 1 82 ? -22.969 8.477 5.441 1 97.56 82 ALA B CA 1
ATOM 1546 C C . ALA B 1 82 ? -22.312 9.805 5.805 1 97.56 82 ALA B C 1
ATOM 1548 O O . ALA B 1 82 ? -22.859 10.594 6.566 1 97.56 82 ALA B O 1
ATOM 1549 N N . ARG B 1 83 ? -21.172 10.055 5.27 1 97.69 83 ARG B N 1
ATOM 1550 C CA . ARG B 1 83 ? -20.453 11.289 5.535 1 97.69 83 ARG B CA 1
ATOM 1551 C C . ARG B 1 83 ? -21.219 12.5 5.023 1 97.69 83 ARG B C 1
ATOM 1553 O O . ARG B 1 83 ? -21.25 13.547 5.68 1 97.69 83 ARG B O 1
ATOM 1560 N N . ARG B 1 84 ? -21.797 12.406 3.865 1 97.31 84 ARG B N 1
ATOM 1561 C CA . ARG B 1 84 ? -22.594 13.484 3.283 1 97.31 84 ARG B CA 1
ATOM 1562 C C . ARG B 1 84 ? -23.797 13.805 4.16 1 97.31 84 ARG B C 1
ATOM 1564 O O . ARG B 1 84 ? -24.125 14.969 4.379 1 97.31 84 ARG B O 1
ATOM 1571 N N . ASP B 1 85 ? -24.422 12.734 4.691 1 97.38 85 ASP B N 1
ATOM 1572 C CA . ASP B 1 85 ? -25.578 12.914 5.57 1 97.38 85 ASP B CA 1
ATOM 1573 C C . ASP B 1 85 ? -25.172 13.648 6.852 1 97.38 85 ASP B C 1
ATOM 1575 O O . ASP B 1 85 ? -25.906 14.516 7.328 1 97.38 85 ASP B O 1
ATOM 1579 N N . ILE B 1 86 ? -24.078 13.289 7.355 1 97.25 86 ILE B N 1
ATOM 1580 C CA . ILE B 1 86 ? -23.594 13.922 8.578 1 97.25 86 ILE B CA 1
ATOM 1581 C C . ILE B 1 86 ? -23.281 15.391 8.305 1 97.25 86 ILE B C 1
ATOM 1583 O O . ILE B 1 86 ? -23.578 16.266 9.133 1 97.25 86 ILE B O 1
ATOM 1587 N N . SER B 1 87 ? -22.703 15.656 7.125 1 96.06 87 SER B N 1
ATOM 1588 C CA . SER B 1 87 ? -22.406 17.031 6.73 1 96.06 87 SER B CA 1
ATOM 1589 C C . SER B 1 87 ? -23.688 17.875 6.668 1 96.06 87 SER B C 1
ATOM 1591 O O . SER B 1 87 ? -23.688 19.031 7.102 1 96.06 87 SER B O 1
ATOM 1593 N N . ARG B 1 88 ? -24.797 17.312 6.117 1 96 88 ARG B N 1
ATOM 1594 C CA . ARG B 1 88 ? -26.078 18 6.055 1 96 88 ARG B CA 1
ATOM 1595 C C . ARG B 1 88 ? -26.609 18.281 7.453 1 96 88 ARG B C 1
ATOM 1597 O O . ARG B 1 88 ? -27.094 19.375 7.734 1 96 88 ARG B O 1
ATOM 1604 N N . ARG B 1 89 ? -26.469 17.344 8.312 1 94.38 89 ARG B N 1
ATOM 1605 C CA . ARG B 1 89 ? -26.938 17.469 9.688 1 94.38 89 ARG B CA 1
ATOM 1606 C C . ARG B 1 89 ? -26.172 18.562 10.422 1 94.38 89 ARG B C 1
ATOM 1608 O O . ARG B 1 89 ? -26.75 19.344 11.172 1 94.38 89 ARG B O 1
ATOM 1615 N N . ILE B 1 90 ? -24.875 18.609 10.195 1 93.94 90 ILE B N 1
ATOM 1616 C CA . ILE B 1 90 ? -24.031 19.625 10.828 1 93.94 90 ILE B CA 1
ATOM 1617 C C . ILE B 1 90 ? -24.469 21.016 10.367 1 93.94 90 ILE B C 1
ATOM 1619 O O . ILE B 1 90 ? -24.562 21.953 11.172 1 93.94 90 ILE B O 1
ATOM 1623 N N . ARG B 1 91 ? -24.75 21.219 9.078 1 93.56 91 ARG B N 1
ATOM 1624 C CA . ARG B 1 91 ? -25.203 22.484 8.531 1 93.56 91 ARG B CA 1
ATOM 1625 C C . ARG B 1 91 ? -26.531 22.906 9.148 1 93.56 91 ARG B C 1
ATOM 1627 O O . ARG B 1 91 ? -26.719 24.062 9.508 1 93.56 91 ARG B O 1
ATOM 1634 N N . GLU B 1 92 ? -27.453 21.969 9.305 1 92.62 92 GLU B N 1
ATOM 1635 C CA . GLU B 1 92 ? -28.766 22.234 9.883 1 92.62 92 GLU B CA 1
ATOM 1636 C C . GLU B 1 92 ? -28.641 22.672 11.344 1 92.62 92 GLU B C 1
ATOM 1638 O O . GLU B 1 92 ? -29.281 23.625 11.766 1 92.62 92 GLU B O 1
ATOM 1643 N N . LEU B 1 93 ? -27.812 22.031 12.078 1 90.44 93 LEU B N 1
ATOM 1644 C CA . LEU B 1 93 ? -27.625 22.328 13.492 1 90.44 93 LEU B CA 1
ATOM 1645 C C . LEU B 1 93 ? -26.953 23.688 13.68 1 90.44 93 LEU B C 1
ATOM 1647 O O . LEU B 1 93 ? -27.297 24.422 14.602 1 90.44 93 LEU B O 1
ATOM 1651 N N . THR B 1 94 ? -26 23.969 12.742 1 89.94 94 THR B N 1
ATOM 1652 C CA . THR B 1 94 ? -25.297 25.25 12.805 1 89.94 94 THR B CA 1
ATOM 1653 C C . THR B 1 94 ? -26.234 26.406 12.5 1 89.94 94 THR B C 1
ATOM 1655 O O . THR B 1 94 ? -26.172 27.453 13.148 1 89.94 94 THR B O 1
ATOM 1658 N N . GLU B 1 95 ? -27.172 26.172 11.57 1 88.81 95 GLU B N 1
ATOM 1659 C CA . GLU B 1 95 ? -28.172 27.188 11.219 1 88.81 95 GLU B CA 1
ATOM 1660 C C . GLU B 1 95 ? -29.172 27.406 12.352 1 88.81 95 GLU B C 1
ATOM 1662 O O . GLU B 1 95 ? -29.562 28.531 12.641 1 88.81 95 GLU B O 1
ATOM 1667 N N . GLU B 1 96 ? -29.547 26.484 12.992 1 84.06 96 GLU B N 1
ATOM 1668 C CA . GLU B 1 96 ? -30.453 26.562 14.125 1 84.06 96 GLU B CA 1
ATOM 1669 C C . GLU B 1 96 ? -29.812 27.297 15.305 1 84.06 96 GLU B C 1
ATOM 1671 O O . GLU B 1 96 ? -30.484 28.062 15.992 1 84.06 96 GLU B O 1
ATOM 1676 N N . 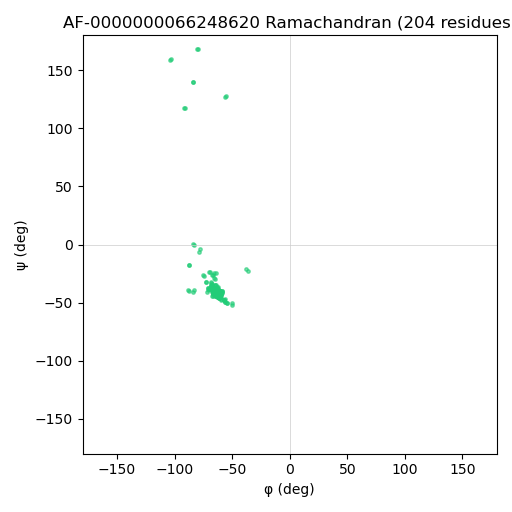ASP B 1 97 ? -28.609 27.016 15.539 1 81.12 97 ASP B N 1
ATOM 1677 C CA . ASP B 1 97 ? -27.891 27.625 16.656 1 81.12 97 ASP B CA 1
ATOM 1678 C C . ASP B 1 97 ? -27.688 29.125 16.422 1 81.12 97 ASP B C 1
ATOM 1680 O O . ASP B 1 97 ? -27.734 29.922 17.359 1 81.12 97 ASP B O 1
ATOM 1684 N N . LYS B 1 98 ? -27.484 29.531 15.117 1 83.62 98 LYS B N 1
ATOM 1685 C CA . LYS B 1 98 ? -27.344 30.953 14.781 1 83.62 98 LYS B CA 1
ATOM 1686 C C . LYS B 1 98 ? -28.656 31.703 14.984 1 83.62 98 LYS B C 1
ATOM 1688 O O . LYS B 1 98 ? -28.656 32.844 15.422 1 83.62 98 LYS B O 1
ATOM 1693 N N . GLN B 1 99 ? -29.75 31.062 14.758 1 80.56 99 GLN B N 1
ATOM 1694 C CA . GLN B 1 99 ? -31.047 31.688 14.922 1 80.56 99 GLN B CA 1
ATOM 1695 C C . GLN B 1 99 ? -31.422 31.828 16.391 1 80.56 99 GLN B C 1
ATOM 1697 O O . GLN B 1 99 ? -32.062 32.812 16.797 1 80.56 99 GLN B O 1
ATOM 1702 N N . THR B 1 100 ? -30.953 31.062 17.234 1 73.62 100 THR B N 1
ATOM 1703 C CA . THR B 1 100 ? -31.266 31.141 18.656 1 73.62 100 THR B CA 1
ATOM 1704 C C . THR B 1 100 ? -30.312 32.094 19.375 1 73.62 100 THR B C 1
ATOM 1706 O O . THR B 1 100 ? -30.719 32.781 20.312 1 73.62 100 THR B O 1
ATOM 1709 N N . SER B 1 101 ? -29.094 31.938 18.891 1 67.5 101 SER B N 1
ATOM 1710 C CA . SER B 1 101 ? -28.125 32.812 19.531 1 67.5 101 SER B CA 1
ATOM 1711 C C . SER B 1 101 ? -28.344 34.281 19.094 1 67.5 101 SER B C 1
ATOM 1713 O O . SER B 1 101 ? -28.031 35.188 19.844 1 67.5 101 SER B O 1
ATOM 1715 N N . GLY B 1 102 ? -28.625 34.5 17.844 1 60.5 102 GLY B N 1
ATOM 1716 C CA . GLY B 1 102 ? -28.906 35.875 17.422 1 60.5 102 GLY B CA 1
ATOM 1717 C C . GLY B 1 102 ? -30.156 36.438 18.062 1 60.5 102 GLY B C 1
ATOM 1718 O O . GLY B 1 102 ? -30.406 37.656 17.953 1 60.5 102 GLY B O 1
ATOM 1719 N N . LYS B 1 103 ? -31.031 35.656 18.453 1 57.62 103 LYS B N 1
ATOM 1720 C CA . LYS B 1 103 ? -32.188 36.188 19.172 1 57.62 103 LYS B CA 1
ATOM 1721 C C . LYS B 1 103 ? -31.844 36.5 20.625 1 57.62 103 LYS B C 1
ATOM 1723 O O . LYS B 1 103 ? -32.656 37.094 21.344 1 57.62 103 LYS B O 1
ATOM 1728 N N . LYS B 1 104 ? -30.656 36.219 21.125 1 47.97 104 LYS B N 1
ATOM 1729 C CA . LYS B 1 104 ? -30.375 36.75 22.469 1 47.97 104 LYS B CA 1
ATOM 1730 C C . LYS B 1 104 ? -29.547 38.031 22.391 1 47.97 104 LYS B C 1
ATOM 1732 O O . LYS B 1 104 ? -28.719 38.188 21.484 1 47.97 104 LYS B O 1
#

Foldseek 3Di:
DPPVVVVVVVVVVVVVVVVVVVVVVVVVVVVVVVVVVVVVLVVPDDPPDDPVRSVVSVVVVVVVVVVVVVVVVVVVVVVVVVVVVVVVVVVVVVVVVCVVVVVD/DPPVVVVVVVVVVVVVVVVVVVVVVVVVVVVVVVVVVVVVLVVPDDPPDDPVRSVVSVVVVVVVVVVVVVVVVVVVVVVVVVVVVVVVVVVVVVVVVCVVVVVD

Secondary structure (DSSP, 8-state):
--HHHHHHHHHHHHHHHHHHHHHHHHHHHHHHHHHHHHHHHHHH--TT--HHHHHHHHHHHHHHHHHHHHHHHHHHHHHHHHHHHHHHHHHHHHHHHHHHHTT-/--HHHHHHHHHHHHHHHHHHHHHHHHHHHHHHHHHHHHHHHHHH--TT--HHHHHHHHHHHHHHHHHHHHHHHHHHHHHHHHHHHHHHHHHHHHHHHHHHHTT-

Sequence (208 aa):
MSSVFEIVNQARRKNKLKRELLDNEKKVRDNRKRVDLLENLLDYIKPEMSHDEIVAIIKNMKADYEDRVDDHIIKSAEISKARRDISRRIRELTEEDKQTSGKKMSSVFEIVNQARRKNKLKRELLDNEKKVRDNRKRVDLLENLLDYIKPEMSHDEIVAIIKNMKADYEDRVDDHIIKSAEISKARRDISRRIRELTEEDKQTSGKK

Radius of gyration: 27.39 Å; Cα contacts (8 Å, |Δi|>4): 141; chains: 2; bounding box: 62×76×47 Å